Protein 7CRA (pdb70)

InterPro domains:
  IPR003111 Lon protease, N-terminal domain [PF02190] (4-198)
  IPR003111 Lon protease, N-terminal domain [PS51787] (5-200)
  IPR003111 Lon protease, N-terminal domain [SM00464] (4-198)
  IPR003593 AAA+ ATPase domain [SM00382] (347-492)
  IPR003959 ATPase, AAA-type, core [PF00004] (352-488)
  IPR004815 Lon protease, bacterial/eukaryotic-type [PIRSF001174] (4-771)
  IPR004815 Lon protease, bacterial/eukaryotic-type [TIGR00763] (6-769)
  IPR008268 Peptidase S16, active site [PS01046] (675-683)
  IPR008269 Peptidase S16, Lon proteolytic domain [PF05362] (569-770)
  IPR008269 Peptidase S16, Lon proteolytic domain [PS51786] (591-772)
  IPR014721 Small ribosomal subunit protein uS5 domain 2-type fold, subgroup [G3DSA:3.30.230.10] (592-773)
  IPR015947 PUA-like superfamily [SSF88697] (4-197)
  IPR020568 Ribosomal protein uS5 domain 2-type superfamily [SSF54211] (594-770)
  IPR027065 Lon protease [PTHR10046] (4-774)
  IPR027417 P-loop containing nucleoside triphosphate hydrolase [G3DSA:3.40.50.300] (309-490)
  IPR027417 P-loop containing nucleoside triphosphate hydrolase [SSF52540] (304-578)
  IPR027543 Lon protease, bacterial [MF_01973] (5-771)
  IPR046336 Lon protease, N-terminal domain superfamily [G3DSA:2.30.130.40] (1-110)
  IPR054594 Lon protease, AAA+ ATPase lid domain [PF22667] (517-562)

Structure (mmCIF, N/CA/C/O backbone):
data_7CRA
#
_entry.id   7CRA
#
_cell.length_a   86.016
_cell.length_b   86.016
_cell.length_c   110.126
_cell.angle_alpha   90.000
_cell.angle_beta   90.000
_cell.angle_gamma   120.000
#
_symmetry.space_group_name_H-M   'P 63 2 2'
#
loop_
_entity.id
_entity.type
_entity.pdbx_description
1 polymer 'Lon protease'
2 non-polymer 'SULFATE ION'
3 water water
#
loop_
_atom_site.group_PDB
_atom_site.id
_atom_site.type_symbol
_atom_site.label_atom_id
_atom_site.label_alt_id
_atom_site.label_comp_id
_atom_site.label_asym_id
_atom_site.label_entity_id
_atom_site.label_seq_id
_atom_site.pdbx_PDB_ins_code
_atom_site.Cartn_x
_atom_site.Cartn_y
_atom_site.Cartn_z
_atom_site.occupancy
_atom_site.B_iso_or_equiv
_atom_site.auth_seq_id
_atom_site.auth_comp_id
_atom_site.auth_asym_id
_atom_site.auth_atom_id
_atom_site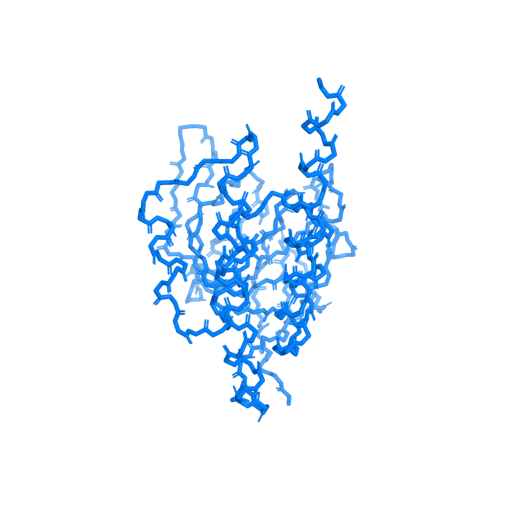.pdbx_PDB_model_num
ATOM 1 N N . GLY A 1 1 ? 30.870 25.147 117.081 1.00 6.06 -1 GLY A N 1
ATOM 2 C CA . GLY A 1 1 ? 32.035 25.559 116.246 1.00 6.12 -1 GLY A CA 1
ATOM 3 C C . GLY A 1 1 ? 31.895 27.008 115.811 1.00 6.12 -1 GLY A C 1
ATOM 4 O O . GLY A 1 1 ? 31.029 27.711 116.316 1.00 6.12 -1 GLY A O 1
ATOM 5 N N . HIS A 1 2 ? 32.782 27.460 114.933 1.00 6.37 0 HIS A N 1
ATOM 6 C CA . HIS A 1 2 ? 32.830 28.872 114.507 1.00 6.68 0 HIS A CA 1
ATOM 7 C C . HIS A 1 2 ? 33.216 28.936 113.061 1.00 6.70 0 HIS A C 1
ATOM 8 O O . HIS A 1 2 ? 34.005 28.124 112.604 1.00 6.56 0 HIS A O 1
ATOM 15 N N . MET A 1 3 ? 32.682 29.908 112.348 1.00 7.04 1 MET A N 1
ATOM 16 C CA . MET A 1 3 ? 33.136 30.183 110.991 1.00 7.43 1 MET A CA 1
ATOM 17 C C . MET A 1 3 ? 34.624 30.538 111.019 1.00 7.47 1 MET A C 1
ATOM 18 O O . MET A 1 3 ? 35.103 31.297 111.896 1.00 7.29 1 MET A O 1
ATOM 23 N N . ARG A 1 4 ? 35.332 29.992 110.056 1.00 7.74 2 ARG A N 1
ATOM 24 C CA . ARG A 1 4 ? 36.764 30.260 109.859 1.00 8.70 2 ARG A CA 1
ATOM 25 C C . ARG A 1 4 ? 36.916 31.058 108.574 1.00 8.32 2 ARG A C 1
ATOM 26 O O . ARG A 1 4 ? 36.506 30.596 107.501 1.00 8.82 2 ARG A O 1
ATOM 34 N N . LEU A 1 5 ? 37.513 32.251 108.677 1.00 7.27 3 LEU A N 1
ATOM 35 C CA . LEU A 1 5 ? 37.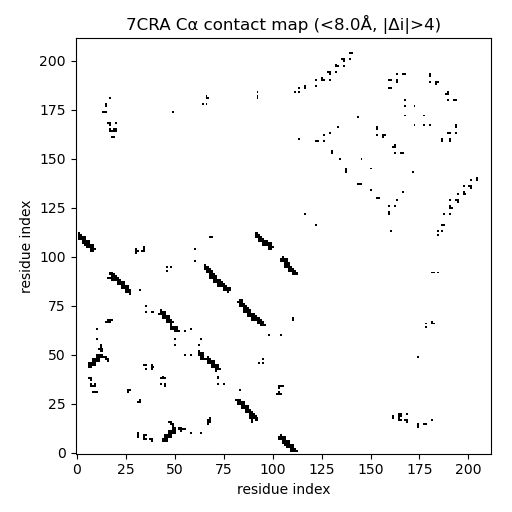690 33.123 107.535 1.00 7.32 3 LEU A CA 1
ATOM 36 C C . LEU A 1 5 ? 39.178 33.344 107.335 1.00 6.96 3 LEU A C 1
ATOM 37 O O . LEU A 1 5 ? 39.936 33.415 108.315 1.00 6.94 3 LEU A O 1
ATOM 42 N N . GLU A 1 6 ? 39.567 33.455 106.065 1.00 6.88 4 GLU A N 1
ATOM 43 C CA . GLU A 1 6 ? 40.961 33.788 105.718 1.00 6.90 4 GLU A CA 1
ATOM 44 C C . GLU A 1 6 ? 41.007 35.225 105.240 1.00 6.23 4 GLU A C 1
ATOM 45 O O . GLU A 1 6 ? 40.520 35.530 104.145 1.00 5.97 4 GLU A O 1
ATOM 51 N N . LEU A 1 7 ? 41.585 36.091 106.060 1.00 5.53 5 LEU A N 1
ATOM 52 C CA . LEU A 1 7 ? 41.594 37.527 105.809 1.00 5.24 5 LEU A CA 1
ATOM 53 C C . LEU A 1 7 ? 42.972 38.120 106.018 1.00 5.08 5 LEU A C 1
ATOM 54 O O . LEU A 1 7 ? 43.757 37.619 106.817 1.00 4.85 5 LEU A O 1
ATOM 59 N N . PRO A 1 8 ? 43.236 39.256 105.354 1.00 4.83 6 PRO A N 1
ATOM 60 C CA . PRO A 1 8 ? 44.377 40.065 105.733 1.00 4.78 6 PRO A CA 1
ATOM 61 C C . PRO A 1 8 ? 44.237 40.544 107.174 1.00 4.69 6 PRO A C 1
ATOM 62 O O . PRO A 1 8 ? 43.118 40.606 107.724 1.00 4.23 6 PRO A O 1
ATOM 66 N N . VAL A 1 9 ? 45.370 40.893 107.774 1.00 4.66 7 VAL A N 1
ATOM 67 C CA . VAL A 1 9 ? 45.430 41.324 109.181 1.00 4.74 7 VAL A CA 1
ATOM 68 C C . VAL A 1 9 ? 46.116 42.684 109.289 1.00 4.99 7 VAL A C 1
ATOM 69 O O . VAL A 1 9 ? 47.198 42.881 108.701 1.00 5.21 7 VAL A O 1
ATOM 73 N N . ILE A 1 10 ? 45.474 43.629 109.970 1.00 5.31 8 ILE A N 1
ATOM 74 C CA . ILE A 1 10 ? 46.134 44.873 110.372 1.00 5.70 8 ILE A CA 1
ATOM 75 C C . ILE A 1 10 ? 46.569 44.763 111.825 1.00 5.68 8 ILE A C 1
ATOM 76 O O . ILE A 1 10 ? 45.731 44.535 112.720 1.00 5.76 8 ILE A O 1
ATOM 81 N N . PRO A 1 11 ? 47.884 44.915 112.078 1.00 5.78 9 PRO A N 1
ATOM 82 C CA . PRO A 1 11 ? 48.357 44.908 113.435 1.00 5.83 9 PRO A CA 1
ATOM 83 C C . PRO A 1 11 ? 48.196 46.295 114.060 1.00 6.38 9 PRO A C 1
ATOM 84 O O . PRO A 1 11 ? 48.548 47.304 113.431 1.00 6.22 9 PRO A O 1
ATOM 88 N N . LEU A 1 12 ? 47.635 46.347 115.261 1.00 6.84 10 LEU A N 1
ATOM 89 C CA . LEU A 1 12 ? 47.338 47.626 115.931 1.00 7.65 10 LEU A CA 1
ATOM 90 C C . LEU A 1 12 ? 48.434 47.911 116.928 1.00 8.13 10 LEU A C 1
ATOM 91 O O . LEU A 1 12 ? 48.664 47.137 117.819 1.00 7.39 10 LEU A O 1
ATOM 96 N N . ARG A 1 13 ? 49.112 49.040 116.805 1.00 9.50 11 ARG A N 1
ATOM 97 C CA . ARG A 1 13 ? 50.245 49.255 117.703 1.00 11.23 11 ARG A CA 1
ATOM 98 C C . ARG A 1 13 ? 49.907 49.340 119.169 1.00 12.45 11 ARG A C 1
ATOM 99 O O . ARG A 1 13 ? 50.584 48.726 119.996 1.00 13.41 11 ARG A O 1
ATOM 107 N N . ASN A 1 14 ? 48.881 50.089 119.526 1.00 14.05 12 ASN A N 1
ATOM 108 C CA . ASN A 1 14 ? 48.627 50.315 120.950 1.00 16.49 12 ASN A CA 1
ATOM 109 C C . ASN A 1 14 ? 47.170 50.603 121.219 1.00 15.59 12 ASN A C 1
ATOM 110 O O . ASN A 1 14 ? 46.819 51.388 122.099 1.00 16.28 12 ASN A O 1
ATOM 115 N N . THR A 1 15 ? 46.312 49.948 120.465 1.00 14.56 13 THR A N 1
ATOM 116 C CA . THR A 1 15 ? 44.889 50.084 120.674 1.00 14.51 13 THR A CA 1
ATOM 117 C C . THR A 1 15 ? 44.286 48.696 120.526 1.00 13.11 13 THR A C 1
ATOM 118 O O . THR A 1 15 ? 44.883 47.787 119.915 1.00 12.62 13 THR A O 1
ATOM 122 N N . VAL A 1 16 ? 43.134 48.536 121.141 1.00 11.56 14 VAL A N 1
ATOM 123 C CA . VAL A 1 16 ? 42.313 47.350 120.971 1.00 10.81 14 VAL A CA 1
ATOM 124 C C . VAL A 1 16 ? 40.991 47.838 120.445 1.00 10.58 14 VAL A C 1
ATOM 125 O O . VAL A 1 16 ? 40.420 48.787 120.978 1.00 11.37 14 VAL A O 1
ATOM 129 N N . ILE A 1 17 ? 40.505 47.183 119.405 1.00 10.40 15 ILE A N 1
ATOM 130 C CA . ILE A 1 17 ? 39.226 47.488 118.822 1.00 10.63 15 ILE A CA 1
ATOM 131 C C . ILE A 1 17 ? 38.252 46.413 119.275 1.00 10.88 15 ILE A C 1
ATOM 132 O O . ILE A 1 17 ? 38.591 45.228 119.293 1.00 11.06 15 ILE A O 1
ATOM 137 N N . LEU A 1 18 ? 37.054 46.851 119.653 1.00 11.49 16 LEU A N 1
ATOM 138 C CA . LEU A 1 18 ? 35.986 45.964 120.084 1.00 12.10 16 LEU A CA 1
ATOM 139 C C . LEU A 1 18 ? 34.894 45.873 119.028 1.00 10.94 16 LEU A C 1
ATOM 140 O O . LEU A 1 18 ? 34.694 46.800 118.257 1.00 10.26 16 LEU A O 1
ATOM 145 N N . PRO A 1 19 ? 34.174 44.755 119.001 1.00 9.94 17 PRO A N 1
ATOM 146 C CA . PRO A 1 19 ? 33.040 44.683 118.089 1.00 10.50 17 PRO A CA 1
ATOM 147 C C . PRO A 1 19 ? 31.986 45.753 118.400 1.00 11.62 17 PRO A C 1
ATOM 148 O O . PRO A 1 19 ? 31.995 46.311 119.495 1.00 10.69 17 PRO A O 1
ATOM 152 N N . HIS A 1 20 ? 31.115 46.027 117.431 1.00 13.27 18 HIS A N 1
ATOM 153 C CA . HIS A 1 20 ? 30.052 47.043 117.547 1.00 15.81 18 HIS A CA 1
ATOM 154 C C . HIS A 1 20 ? 30.587 48.471 117.584 1.00 16.40 18 HIS A C 1
ATOM 155 O O . HIS A 1 20 ? 29.900 49.379 118.071 1.00 17.54 18 HIS A O 1
ATOM 162 N N . THR A 1 21 ? 31.806 48.679 117.098 1.00 15.31 19 THR A N 1
ATOM 163 C CA . THR A 1 21 ? 32.344 50.018 116.979 1.00 15.91 19 THR A CA 1
ATOM 164 C C . THR A 1 21 ? 32.791 50.260 115.559 1.00 16.57 19 THR A C 1
ATOM 165 O O . THR A 1 21 ? 33.210 49.337 114.864 1.00 15.31 19 THR A O 1
ATOM 169 N N . THR A 1 22 ? 32.678 51.517 115.138 1.00 17.02 20 THR A N 1
ATOM 170 C CA . THR A 1 22 ? 33.201 51.968 113.863 1.00 18.69 20 THR A CA 1
ATOM 171 C C . THR A 1 22 ? 34.177 53.079 114.190 1.00 20.51 20 THR A C 1
ATOM 172 O O . THR A 1 22 ? 33.803 54.076 114.831 1.00 24.41 20 THR A O 1
ATOM 176 N N . THR A 1 23 ? 35.438 52.892 113.812 1.00 20.14 21 THR A N 1
ATOM 177 C CA . THR A 1 23 ? 36.512 53.797 114.223 1.00 20.94 21 THR A CA 1
ATOM 178 C C . THR A 1 23 ? 37.552 54.015 113.122 1.00 21.27 21 THR A C 1
ATOM 179 O O . THR A 1 23 ? 37.732 53.161 112.263 1.00 18.95 21 THR A O 1
ATOM 183 N N . PRO A 1 24 ? 38.226 55.184 113.135 1.00 22.22 22 PRO A N 1
ATOM 184 C CA . PRO A 1 24 ? 39.335 55.421 112.222 1.00 22.83 22 PRO A CA 1
ATOM 185 C C . PRO A 1 24 ? 40.616 54.759 112.707 1.00 23.90 22 PRO A C 1
ATOM 186 O O . PRO A 1 24 ? 40.943 54.824 113.896 1.00 25.47 22 PRO A O 1
ATOM 190 N N . VAL A 1 25 ? 41.325 54.105 111.792 1.00 22.70 23 VAL A N 1
ATOM 191 C CA . VAL A 1 25 ? 42.641 53.573 112.066 1.00 23.86 23 VAL A CA 1
ATOM 192 C C . VAL A 1 25 ? 43.575 54.224 111.048 1.00 24.26 23 VAL A C 1
ATOM 193 O O . VAL A 1 25 ? 43.379 54.084 109.842 1.00 22.93 23 VAL A O 1
ATOM 197 N N . ASP A 1 26 ? 44.551 54.981 111.544 1.00 25.15 24 ASP A N 1
ATOM 198 C CA . ASP A 1 26 ? 45.553 55.605 110.684 1.00 25.79 24 ASP A CA 1
ATOM 199 C C . ASP A 1 26 ? 46.707 54.635 110.554 1.00 23.68 24 ASP A C 1
ATOM 200 O O . ASP A 1 26 ? 47.311 54.259 111.561 1.00 24.67 24 ASP A O 1
ATOM 205 N N . VAL A 1 27 ? 47.012 54.207 109.335 1.00 22.52 25 VAL A N 1
ATOM 206 C CA . VAL A 1 27 ? 48.139 53.293 109.146 1.00 21.75 25 VAL A CA 1
ATOM 207 C C . VAL A 1 27 ? 49.180 53.873 108.211 1.00 20.16 25 VAL A C 1
ATOM 208 O O . VAL A 1 27 ? 48.867 54.314 107.113 1.00 20.36 25 VAL A O 1
ATOM 212 N N . GLY A 1 28 ? 50.417 53.866 108.681 1.00 17.35 26 GLY A N 1
ATOM 213 C CA . GLY A 1 28 ? 51.541 54.359 107.926 1.00 15.96 26 GLY A CA 1
ATOM 214 C C . GLY A 1 28 ? 52.377 53.261 107.312 1.00 14.52 26 GLY A C 1
ATOM 215 O O . GLY A 1 28 ? 53.052 53.497 106.322 1.00 14.96 26 GLY A O 1
ATOM 216 N N . ARG A 1 29 ? 52.339 52.051 107.887 1.00 11.69 27 ARG A N 1
ATOM 217 C CA . ARG A 1 29 ? 53.190 50.969 107.375 1.00 10.50 27 ARG A CA 1
ATOM 218 C C . ARG A 1 29 ? 52.725 50.419 106.035 1.00 9.83 27 ARG A C 1
ATOM 219 O O . ARG A 1 29 ? 51.525 50.247 105.780 1.00 9.34 27 ARG A O 1
ATOM 227 N N . ALA A 1 30 ? 53.686 50.115 105.182 1.00 9.36 28 ALA A N 1
ATOM 228 C CA . ALA A 1 30 ? 53.412 49.570 103.875 1.00 9.42 28 ALA A CA 1
ATOM 229 C C . ALA A 1 30 ? 52.658 48.246 103.929 1.00 9.12 28 ALA A C 1
ATOM 230 O O . ALA A 1 30 ? 51.752 48.016 103.127 1.00 9.13 28 ALA A O 1
ATOM 232 N N . LYS A 1 31 ? 53.037 47.354 104.842 1.00 8.76 29 LYS A N 1
ATOM 233 C CA . LYS A 1 31 ? 52.360 46.062 104.898 1.00 8.60 29 LYS A CA 1
ATOM 234 C C . LYS A 1 31 ? 50.923 46.237 105.347 1.00 8.23 29 LYS A C 1
ATOM 235 O O . LYS A 1 31 ? 50.081 45.494 104.896 1.00 8.34 29 LYS A O 1
ATOM 241 N N . SER A 1 32 ? 50.660 47.212 106.204 1.00 8.13 30 SER A N 1
ATOM 242 C CA . SER A 1 32 ? 49.292 47.498 106.638 1.00 8.44 30 SER A CA 1
ATOM 243 C C . SER A 1 32 ? 48.459 48.041 105.472 1.00 8.66 30 SER A C 1
ATOM 244 O O . SER A 1 32 ? 47.316 47.641 105.260 1.00 7.79 30 SER A O 1
ATOM 247 N N . LYS A 1 33 ? 49.033 48.951 104.700 1.00 9.08 31 LYS A N 1
ATOM 248 C CA . LYS A 1 33 ? 48.340 49.448 103.508 1.00 9.72 31 LYS A CA 1
ATOM 249 C C . LYS A 1 33 ? 48.068 48.339 102.508 1.00 9.34 31 LYS A C 1
ATOM 250 O O . LYS A 1 33 ? 46.981 48.265 101.927 1.00 8.78 31 LYS A O 1
ATOM 256 N N . ARG A 1 34 ? 49.029 47.422 102.345 1.00 9.03 32 ARG A N 1
ATOM 257 C CA . ARG A 1 34 ? 48.844 46.274 101.487 1.00 9.41 32 ARG A CA 1
ATOM 258 C C . ARG A 1 34 ? 47.667 45.419 101.971 1.00 8.67 32 ARG A C 1
ATOM 259 O O . ARG A 1 34 ? 46.842 44.975 101.176 1.00 8.54 32 ARG A O 1
ATOM 267 N N . ALA A 1 35 ? 47.616 45.167 103.277 1.00 8.33 33 ALA A N 1
ATOM 268 C CA . ALA A 1 35 ? 46.514 44.382 103.843 1.00 8.12 33 ALA A CA 1
ATOM 269 C C . ALA A 1 35 ? 45.163 45.036 103.542 1.00 8.21 33 ALA A C 1
ATOM 270 O O . ALA A 1 35 ? 44.211 44.346 103.180 1.00 7.80 33 ALA A O 1
ATOM 272 N N . VAL A 1 36 ? 45.105 46.363 103.650 1.00 8.65 34 VAL A N 1
ATOM 273 C CA . VAL A 1 36 ? 43.860 47.075 103.350 1.00 9.45 34 VAL A CA 1
ATOM 274 C C . VAL A 1 36 ? 43.489 46.888 101.883 1.00 9.78 34 VAL A C 1
ATOM 275 O O . VAL A 1 36 ? 42.332 46.628 101.566 1.00 9.61 34 VAL A O 1
ATOM 279 N N . GLU A 1 37 ? 44.451 47.043 100.978 1.00 10.16 35 GLU A N 1
ATOM 280 C CA . GLU A 1 37 ? 44.171 46.842 99.553 1.00 11.37 35 GLU A CA 1
ATOM 281 C C . GLU A 1 37 ? 43.666 45.435 99.233 1.00 10.93 35 GLU A C 1
ATOM 282 O O . GLU A 1 37 ? 42.733 45.252 98.446 1.00 10.61 35 GLU A O 1
ATOM 288 N N . GLU A 1 38 ? 44.262 44.437 99.874 1.00 10.12 36 GLU A N 1
ATOM 289 C CA . GLU A 1 38 ? 43.862 43.073 99.685 1.00 10.67 36 GLU A CA 1
ATOM 290 C C . GLU A 1 38 ? 42.440 42.836 100.231 1.00 10.19 36 GLU A C 1
ATOM 291 O O . GLU A 1 38 ? 41.672 42.056 99.635 1.00 10.95 36 GLU A O 1
ATOM 297 N N . ALA A 1 39 ? 42.099 43.483 101.340 1.00 9.92 37 ALA A N 1
ATOM 298 C CA . ALA A 1 39 ? 40.757 43.356 101.928 1.00 9.96 37 ALA A CA 1
ATOM 299 C C . ALA A 1 39 ? 39.736 44.012 100.997 1.00 10.80 37 ALA A C 1
ATOM 300 O O . ALA A 1 39 ? 38.660 43.467 100.774 1.00 10.53 37 ALA A O 1
ATOM 302 N N . MET A 1 40 ? 40.082 45.163 100.432 1.00 11.19 38 MET A N 1
ATOM 303 C CA . MET A 1 40 ? 39.186 45.790 99.432 1.00 12.92 38 MET A CA 1
ATOM 304 C C . MET A 1 40 ? 38.913 44.869 98.243 1.00 13.19 38 MET A C 1
ATOM 305 O O . MET A 1 40 ? 37.792 44.828 97.722 1.00 14.46 38 MET A O 1
ATOM 310 N N . GLY A 1 41 ? 39.912 44.087 97.839 1.00 12.92 39 GLY A N 1
ATOM 311 C CA . GLY A 1 41 ? 39.768 43.130 96.759 1.00 12.78 39 GLY A CA 1
ATOM 312 C C . GLY A 1 41 ? 38.870 41.943 97.034 1.00 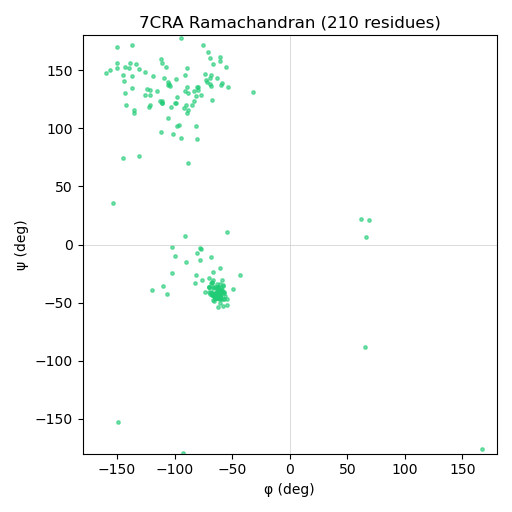12.46 39 GLY A C 1
ATOM 313 O O . GLY A 1 41 ? 38.557 41.172 96.124 1.00 13.49 39 GLY A O 1
ATOM 314 N N . ALA A 1 42 ? 38.469 41.763 98.294 1.00 12.03 40 ALA A N 1
ATOM 315 C CA . ALA A 1 42 ? 37.624 40.648 98.686 1.00 11.57 40 ALA A CA 1
ATOM 316 C C . ALA A 1 42 ? 36.649 41.088 99.787 1.00 11.41 40 ALA A C 1
ATOM 317 O O . ALA A 1 42 ? 36.797 40.788 100.991 1.00 10.28 40 ALA A O 1
ATOM 319 N N . ASP A 1 43 ? 35.661 41.847 99.344 1.00 10.71 41 ASP A N 1
ATOM 320 C CA . ASP A 1 43 ? 34.504 42.217 100.166 1.00 11.06 41 ASP A CA 1
ATOM 321 C C . ASP A 1 43 ? 34.791 43.038 101.411 1.00 10.46 41 ASP A C 1
ATOM 322 O O . ASP A 1 43 ? 33.960 43.072 102.313 1.00 10.60 41 ASP A O 1
ATOM 327 N N . ARG A 1 44 ? 35.938 43.725 101.423 1.00 9.81 42 ARG A N 1
ATOM 328 C CA . ARG A 1 44 ? 36.345 44.634 102.500 1.00 9.67 42 ARG A CA 1
ATOM 329 C C . ARG A 1 44 ? 36.632 43.958 103.865 1.00 8.73 42 ARG A C 1
ATOM 330 O O . ARG A 1 44 ? 36.855 44.649 104.858 1.00 8.76 42 ARG A O 1
ATOM 338 N N . LEU A 1 45 ? 36.621 42.633 103.912 1.00 7.76 43 LEU A N 1
ATOM 339 C CA . LEU A 1 45 ? 36.709 41.912 105.191 1.00 7.40 43 LEU A CA 1
ATOM 340 C C . LEU A 1 45 ? 38.176 41.855 105.627 1.00 6.57 43 LEU A C 1
ATOM 341 O O . LEU A 1 45 ? 39.056 41.542 104.833 1.00 6.43 43 LEU A O 1
ATOM 346 N N . ILE A 1 46 ? 38.411 42.124 106.904 1.00 5.84 44 ILE A N 1
ATOM 347 C CA . ILE A 1 46 ? 39.762 42.215 107.454 1.00 5.48 44 ILE A CA 1
ATOM 348 C C . ILE A 1 46 ? 39.750 41.797 108.928 1.00 5.17 44 ILE A C 1
ATOM 349 O O . ILE A 1 46 ? 38.738 41.943 109.611 1.00 5.07 44 ILE A O 1
ATOM 354 N N . PHE A 1 47 ? 40.872 41.281 109.408 1.00 4.72 45 PHE A N 1
ATOM 355 C CA . PHE A 1 47 ? 41.095 41.097 110.839 1.00 4.62 45 PHE A CA 1
ATOM 356 C C . PHE A 1 47 ? 41.936 42.257 111.374 1.00 4.96 45 PHE A C 1
ATOM 357 O O . PHE A 1 47 ? 42.834 42.721 110.679 1.00 4.90 45 PHE A O 1
ATOM 365 N N . LEU A 1 48 ? 41.636 42.704 112.585 1.00 5.42 46 LEU A N 1
ATOM 366 C CA . LEU A 1 48 ? 42.498 43.651 113.299 1.00 6.05 46 LEU A CA 1
ATOM 367 C C . LEU A 1 48 ? 42.872 43.062 114.627 1.00 5.87 46 LEU A C 1
ATOM 368 O O . LEU A 1 48 ? 42.016 42.510 115.327 1.00 5.82 46 LEU A O 1
ATOM 373 N N . VAL A 1 49 ? 44.162 43.140 114.958 1.00 5.74 47 VAL A N 1
ATOM 374 C CA . VAL A 1 49 ? 44.723 42.461 116.103 1.00 6.02 47 VAL A CA 1
ATOM 375 C C . VAL A 1 49 ? 45.779 43.355 116.731 1.00 5.79 47 VAL A C 1
ATOM 376 O O . VAL A 1 49 ? 46.684 43.840 116.036 1.00 5.70 47 VAL A O 1
ATOM 380 N N . ALA A 1 50 ? 45.693 43.539 118.036 1.00 5.58 48 ALA A N 1
ATOM 381 C CA . ALA A 1 50 ? 46.696 44.335 118.757 1.00 5.58 48 ALA A CA 1
ATOM 382 C C . ALA A 1 50 ? 48.064 43.647 118.821 1.00 5.54 48 ALA A C 1
ATOM 383 O O . ALA A 1 50 ? 48.170 42.440 118.973 1.00 5.32 48 ALA A O 1
ATOM 385 N N . GLN A 1 51 ? 49.106 44.456 118.733 1.00 5.77 49 GLN A N 1
ATOM 386 C CA . GLN A 1 51 ? 50.465 44.023 119.037 1.00 6.07 49 GLN A CA 1
ATOM 387 C C . GLN A 1 51 ? 50.662 43.861 120.531 1.00 6.76 49 GLN A C 1
ATOM 388 O O . GLN A 1 51 ? 50.110 44.622 121.321 1.00 6.94 49 GLN A O 1
ATOM 394 N N . ARG A 1 52 ? 51.483 42.899 120.910 1.00 7.46 50 ARG A N 1
ATOM 395 C CA . ARG A 1 52 ? 51.902 42.764 122.309 1.00 8.50 50 ARG A CA 1
ATOM 396 C C . ARG A 1 52 ? 52.840 43.918 122.710 1.00 8.98 50 ARG A C 1
ATOM 397 O O . ARG A 1 52 ? 52.849 44.317 123.880 1.00 9.24 50 ARG A O 1
ATOM 405 N N . ASP A 1 53 ? 53.587 44.454 121.745 1.00 8.94 51 ASP A N 1
ATOM 406 C CA . ASP A 1 53 ? 54.605 45.509 121.981 1.00 10.00 51 ASP A CA 1
ATOM 407 C C . ASP A 1 53 ? 54.464 46.585 120.900 1.00 9.98 51 ASP A C 1
ATOM 408 O O . ASP A 1 53 ? 54.744 46.325 119.743 1.00 9.28 51 ASP A O 1
ATOM 413 N N . PRO A 1 54 ? 54.051 47.810 121.277 1.00 10.59 52 PRO A N 1
ATOM 414 C CA . PRO A 1 54 ? 53.829 48.901 120.313 1.00 11.25 52 PRO A CA 1
ATOM 415 C C . PRO A 1 54 ? 55.066 49.286 119.530 1.00 11.51 52 PRO A C 1
ATOM 416 O O . PRO A 1 54 ? 54.934 49.857 118.437 1.00 11.36 52 PRO A O 1
ATOM 420 N N . GLU A 1 55 ? 56.234 48.923 120.057 1.00 11.59 53 GLU A N 1
ATOM 421 C CA . GLU A 1 55 ? 57.537 49.247 119.445 1.00 13.11 53 GLU A CA 1
ATOM 422 C C . GLU A 1 55 ? 57.960 48.341 118.300 1.00 11.57 53 GLU A C 1
ATOM 423 O O . GLU A 1 55 ? 58.983 48.585 117.666 1.00 11.76 53 GLU A O 1
ATOM 429 N N . VAL A 1 56 ? 57.216 47.271 118.043 1.00 9.51 54 VAL A N 1
ATOM 430 C CA . VAL A 1 56 ? 57.613 46.355 116.982 1.00 8.87 54 VAL A CA 1
ATOM 431 C C . VAL A 1 56 ? 57.075 46.898 115.669 1.00 8.73 54 VAL A C 1
ATOM 432 O O . VAL A 1 56 ? 55.865 47.076 115.495 1.00 8.45 54 VAL A O 1
ATOM 436 N N . ASP A 1 57 ? 57.981 47.176 114.740 1.00 8.16 55 ASP A N 1
ATOM 437 C CA . ASP A 1 57 ? 57.599 47.752 113.449 1.00 8.50 55 ASP A CA 1
ATOM 438 C C . ASP A 1 57 ? 57.109 46.760 112.392 1.00 8.47 55 ASP A C 1
ATOM 439 O O . ASP A 1 57 ? 56.276 47.124 111.576 1.00 9.19 55 ASP A O 1
ATOM 444 N N . ASP A 1 58 ? 57.644 45.545 112.388 1.00 8.77 56 ASP A N 1
ATOM 445 C CA . ASP A 1 58 ? 57.290 44.506 111.401 1.00 9.29 56 ASP A CA 1
ATOM 446 C C . ASP A 1 58 ? 56.994 43.229 112.191 1.00 8.66 56 ASP A C 1
ATOM 447 O O . ASP A 1 58 ? 57.818 42.337 112.286 1.00 8.52 56 ASP A O 1
ATOM 452 N N . PRO A 1 59 ? 55.815 43.174 112.826 1.00 8.30 57 PRO A N 1
ATOM 453 C CA . PRO A 1 59 ? 55.543 42.055 113.717 1.00 8.09 57 PRO A CA 1
ATOM 454 C C . PRO A 1 59 ? 55.378 40.711 113.015 1.00 7.77 57 PRO A C 1
ATOM 455 O O . PRO A 1 59 ? 54.719 40.611 111.984 1.00 7.75 57 PRO A O 1
ATOM 459 N N . ALA A 1 60 ? 55.993 39.701 113.589 1.00 7.35 58 ALA A N 1
ATOM 460 C CA . ALA A 1 60 ? 55.675 38.313 113.266 1.00 7.00 58 ALA A CA 1
ATOM 461 C C . ALA A 1 60 ? 54.281 38.020 113.819 1.00 6.72 58 ALA A C 1
ATOM 462 O O . ALA A 1 60 ? 53.805 38.697 114.735 1.00 6.46 58 ALA A O 1
ATOM 464 N N . PRO A 1 61 ? 53.632 36.963 113.308 1.00 6.32 59 PRO A N 1
ATOM 465 C CA . PRO A 1 61 ? 52.378 36.554 113.932 1.00 6.32 59 PRO A CA 1
ATOM 466 C C . PRO A 1 61 ? 52.491 36.433 115.447 1.00 6.35 59 PRO A C 1
ATOM 467 O O . PRO A 1 61 ? 51.577 36.830 116.183 1.00 6.60 59 PRO A O 1
ATOM 471 N N . ASP A 1 62 ? 53.627 35.928 115.918 1.00 6.58 60 ASP A N 1
ATOM 472 C CA . ASP A 1 62 ? 53.825 35.659 117.335 1.00 7.06 60 ASP A CA 1
ATOM 473 C C . ASP A 1 62 ? 53.851 36.921 118.178 1.00 7.02 60 ASP A C 1
ATOM 474 O O . ASP A 1 62 ? 53.596 36.862 119.387 1.00 7.62 60 ASP A O 1
ATOM 479 N N . ASP A 1 63 ? 54.174 38.037 117.541 1.00 6.88 61 ASP A N 1
ATOM 480 C CA . ASP A 1 63 ? 54.199 39.346 118.188 1.00 7.21 61 ASP A CA 1
ATOM 481 C C . ASP A 1 63 ? 52.804 39.933 118.397 1.00 6.84 61 ASP A C 1
ATOM 482 O O . ASP A 1 63 ? 52.668 41.019 118.999 1.00 6.79 61 ASP A O 1
ATOM 487 N N . LEU A 1 64 ? 51.772 39.253 117.913 1.00 6.33 62 LEU A N 1
ATOM 488 C CA . LEU A 1 64 ? 50.402 39.744 118.021 1.00 6.14 62 LEU A CA 1
ATOM 489 C C . LEU A 1 64 ? 49.610 38.913 119.012 1.00 6.42 62 LEU A C 1
ATOM 490 O O . LEU A 1 64 ? 49.800 37.716 119.097 1.00 6.38 62 LEU A O 1
ATOM 495 N N . TYR A 1 65 ? 48.734 39.559 119.759 1.00 6.50 63 TYR A N 1
ATOM 496 C CA . TYR A 1 65 ? 47.765 38.831 120.558 1.00 7.09 63 TYR A CA 1
ATOM 497 C C . TYR A 1 65 ? 46.942 37.878 119.706 1.00 7.29 63 TYR A C 1
ATOM 498 O O . TYR A 1 65 ? 46.712 38.131 118.528 1.00 7.24 63 TYR A O 1
ATOM 507 N N . THR A 1 66 ? 46.449 36.807 120.322 1.00 7.58 64 THR A N 1
ATOM 508 C CA . THR A 1 66 ? 45.606 35.847 119.608 1.00 8.38 64 THR A CA 1
ATOM 509 C C . THR A 1 66 ? 44.255 36.446 119.254 1.00 7.95 64 THR A C 1
ATOM 510 O O . THR A 1 66 ? 43.749 36.262 118.133 1.00 8.07 64 THR A O 1
ATOM 514 N N . TRP A 1 67 ? 43.657 37.174 120.192 1.00 7.61 65 TRP A N 1
ATOM 515 C CA . TRP A 1 67 ? 42.308 37.701 119.990 1.00 7.64 65 TRP A CA 1
ATOM 516 C C . TRP A 1 67 ? 42.288 39.066 119.345 1.00 7.47 65 TRP A C 1
ATOM 517 O O . TRP A 1 67 ? 43.066 39.962 119.718 1.00 7.00 65 TRP A O 1
ATOM 528 N N . GLY A 1 68 ? 41.385 39.209 118.376 1.00 7.08 66 GLY A N 1
ATOM 529 C CA . GLY A 1 68 ? 41.160 40.473 117.683 1.00 6.87 66 GLY A CA 1
ATOM 530 C C . GLY A 1 68 ? 39.716 40.553 117.254 1.00 6.64 66 GLY A C 1
ATOM 531 O O . GLY A 1 68 ? 38.838 39.935 117.873 1.00 6.44 66 GLY A O 1
ATOM 532 N N . VAL A 1 69 ? 39.476 41.295 116.184 1.00 6.40 67 VAL A N 1
ATOM 533 C CA . VAL A 1 69 ? 38.150 41.395 115.595 1.00 6.53 67 VAL A CA 1
ATOM 534 C C . VAL A 1 69 ? 38.156 41.168 114.098 1.00 6.41 67 VAL A C 1
ATOM 535 O O . VAL A 1 69 ? 39.148 41.409 113.430 1.00 6.18 67 VAL A O 1
ATOM 539 N N . GLN A 1 70 ? 37.042 40.663 113.604 1.00 6.55 68 GLN A N 1
ATOM 540 C CA . GLN A 1 70 ? 36.737 40.681 112.179 1.00 6.93 68 GLN A CA 1
ATOM 541 C C . GLN A 1 70 ? 35.960 41.961 111.903 1.00 6.93 68 GLN A C 1
ATOM 542 O O . GLN A 1 70 ? 35.033 42.296 112.643 1.00 7.20 68 GLN A O 1
ATOM 548 N N . ALA A 1 71 ? 36.367 42.675 110.866 1.00 6.94 69 ALA A N 1
ATOM 549 C CA . ALA A 1 71 ? 35.784 43.977 110.527 1.00 7.45 69 ALA A CA 1
ATOM 550 C C . ALA A 1 71 ? 35.559 44.113 109.035 1.00 8.09 69 ALA A C 1
ATOM 551 O O . ALA A 1 71 ? 35.970 43.262 108.240 1.00 7.34 69 ALA A O 1
ATOM 553 N N . VAL A 1 72 ? 34.875 45.200 108.677 1.00 9.19 70 VAL A N 1
ATOM 554 C CA . VAL A 1 72 ? 34.720 45.639 107.320 1.00 10.31 70 VAL A CA 1
ATOM 555 C C . VAL A 1 72 ? 35.416 46.990 107.159 1.00 10.62 70 VAL A C 1
ATOM 556 O O . VAL A 1 72 ? 35.199 47.920 107.956 1.00 11.24 70 VAL A O 1
ATOM 560 N N . VAL A 1 73 ? 36.222 47.120 106.117 1.00 11.09 71 VAL A N 1
ATOM 561 C CA . VAL A 1 73 ? 36.811 48.400 105.772 1.00 11.69 71 VAL A CA 1
ATOM 562 C C . VAL A 1 73 ? 35.767 49.195 104.990 1.00 13.60 71 VAL A C 1
ATOM 563 O O . VAL A 1 73 ? 35.537 48.928 103.805 1.00 13.83 71 VAL A O 1
ATOM 567 N N . LYS A 1 74 ? 35.128 50.147 105.665 1.00 16.41 72 LYS A N 1
ATOM 568 C CA . LYS A 1 74 ? 3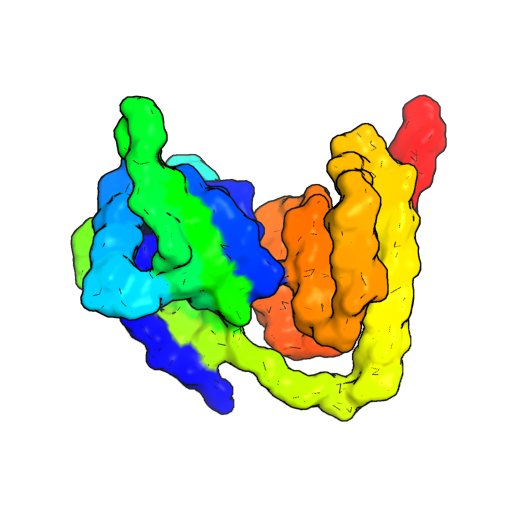4.045 50.926 105.041 1.00 19.20 72 LYS A CA 1
ATOM 569 C C . LYS A 1 74 ? 34.590 51.982 104.081 1.00 21.37 72 LYS A C 1
ATOM 570 O O . LYS A 1 74 ? 33.945 52.317 103.085 1.00 21.50 72 LYS A O 1
ATOM 576 N N . GLN A 1 75 ? 35.783 52.485 104.386 1.00 22.57 73 GLN A N 1
ATOM 577 C CA . GLN A 1 75 ? 36.440 53.551 103.617 1.00 25.54 73 GLN A CA 1
ATOM 578 C C . GLN A 1 75 ? 37.938 53.516 103.910 1.00 24.22 73 GLN A C 1
ATOM 579 O O . GLN A 1 75 ? 38.339 53.151 105.009 1.00 22.78 73 GLN A O 1
ATOM 585 N N . ALA A 1 76 ? 38.760 53.883 102.925 1.00 24.85 74 ALA A N 1
ATOM 586 C CA . ALA A 1 76 ? 40.186 54.115 103.146 1.00 25.85 74 ALA A CA 1
ATOM 587 C C . ALA A 1 76 ? 40.614 55.298 102.303 1.00 27.24 74 ALA A C 1
ATOM 588 O O . ALA A 1 76 ? 40.473 55.260 101.085 1.00 25.82 74 ALA A O 1
ATOM 590 N N . MET A 1 77 ? 41.121 56.346 102.944 1.00 29.46 75 MET A N 1
ATOM 591 C CA . MET A 1 77 ? 41.623 57.498 102.204 1.00 33.37 75 MET A CA 1
ATOM 592 C C . MET A 1 77 ? 42.943 58.022 102.763 1.00 34.06 75 MET A C 1
ATOM 593 O O . MET A 1 77 ? 43.185 58.011 103.977 1.00 32.28 75 MET A O 1
ATOM 598 N N . ARG A 1 78 ? 43.786 58.491 101.852 1.00 37.60 76 ARG A N 1
ATOM 599 C CA . ARG A 1 78 ? 45.076 59.074 102.194 1.00 42.02 76 ARG A CA 1
ATOM 600 C C . ARG A 1 78 ? 44.911 60.449 102.855 1.00 43.21 76 ARG A C 1
ATOM 601 O O . ARG A 1 78 ? 44.056 61.241 102.454 1.00 42.62 76 ARG A O 1
ATOM 609 N N . LEU A 1 79 ? 45.722 60.716 103.875 1.00 44.80 77 LEU A N 1
ATOM 610 C CA . LEU A 1 79 ? 45.787 62.042 104.500 1.00 48.29 77 LEU A CA 1
ATOM 611 C C . LEU A 1 79 ? 46.914 62.830 103.808 1.00 51.36 77 LEU A C 1
ATOM 612 O O . LEU A 1 79 ? 47.531 62.306 102.881 1.00 52.51 77 LEU A O 1
ATOM 617 N N . PRO A 1 80 ? 47.178 64.091 104.221 1.00 55.79 78 PRO A N 1
ATOM 618 C CA . PRO A 1 80 ? 48.235 64.849 103.518 1.00 57.12 78 PRO A CA 1
ATOM 619 C C . PRO A 1 80 ? 49.622 64.193 103.614 1.00 57.80 78 PRO A C 1
ATOM 620 O O . PRO A 1 80 ? 50.324 64.077 102.606 1.00 59.58 78 PRO A O 1
ATOM 624 N N . ASP A 1 81 ? 50.010 63.781 104.818 1.00 57.84 79 ASP A N 1
ATOM 625 C CA . ASP A 1 81 ? 51.125 62.842 104.983 1.00 57.21 79 ASP A CA 1
ATOM 626 C C . ASP A 1 81 ? 50.713 61.498 104.387 1.00 55.87 79 ASP A C 1
ATOM 627 O O . ASP A 1 81 ? 49.523 61.202 104.298 1.00 57.73 79 ASP A O 1
ATOM 632 N N . GLY A 1 82 ? 51.682 60.684 103.979 1.00 53.27 80 GLY A N 1
ATOM 633 C CA . GLY A 1 82 ? 51.388 59.375 103.363 1.00 50.14 80 GLY A CA 1
ATOM 634 C C . GLY A 1 82 ? 50.294 58.545 104.036 1.00 45.09 80 GLY A C 1
ATOM 635 O O . GLY A 1 82 ? 49.666 57.707 103.389 1.00 45.17 80 GLY A O 1
ATOM 636 N N . THR A 1 83 ? 50.091 58.777 105.336 1.00 40.07 81 THR A N 1
ATOM 637 C CA . THR A 1 83 ? 49.072 58.113 106.167 1.00 36.25 81 THR A CA 1
ATOM 638 C C . THR A 1 83 ? 47.774 57.711 105.455 1.00 32.67 81 THR A C 1
ATOM 639 O O . THR A 1 83 ? 47.147 58.516 104.767 1.00 30.76 81 THR A O 1
ATOM 643 N N . LEU A 1 84 ? 47.368 56.460 105.659 1.00 27.67 82 LEU A N 1
ATOM 644 C CA . LEU A 1 84 ? 46.099 55.971 105.152 1.00 26.47 82 LEU A CA 1
ATOM 645 C C . LEU A 1 84 ? 45.118 55.915 106.317 1.00 25.69 82 LEU A C 1
ATOM 646 O O . LEU A 1 84 ? 45.363 55.206 107.302 1.00 23.64 82 LEU A O 1
ATOM 651 N N . GLN A 1 85 ? 44.028 56.678 106.224 1.00 24.26 83 GLN A N 1
ATOM 652 C CA . GLN A 1 85 ? 42.983 56.623 107.235 1.00 25.96 83 GLN A CA 1
ATOM 653 C C . GLN A 1 85 ? 41.927 55.605 106.835 1.00 23.26 83 GLN A C 1
ATOM 654 O O . GLN A 1 85 ? 41.252 55.762 105.822 1.00 22.90 83 GLN A O 1
ATOM 660 N N . VAL A 1 86 ? 41.789 54.571 107.659 1.00 22.52 84 VAL A N 1
ATOM 661 C CA . VAL A 1 86 ? 40.902 53.471 107.382 1.00 21.48 84 VAL A CA 1
ATOM 662 C C . VAL A 1 86 ? 39.742 53.530 108.374 1.00 21.07 84 VAL A C 1
ATOM 663 O O . VAL A 1 86 ? 39.968 53.487 109.589 1.00 20.12 84 VAL A O 1
ATOM 667 N N . MET A 1 87 ? 38.514 53.627 107.866 1.00 20.24 85 MET A N 1
ATOM 668 C CA . MET A 1 87 ? 37.342 53.552 108.718 1.00 20.23 85 MET A CA 1
ATOM 669 C C . MET A 1 87 ? 36.957 52.077 108.841 1.00 16.98 85 MET A C 1
ATOM 670 O O . MET A 1 87 ? 36.601 51.429 107.857 1.00 15.87 85 MET A O 1
ATOM 675 N N . VAL A 1 88 ? 37.044 51.555 110.053 1.00 15.12 86 VAL A N 1
ATOM 676 C CA . VAL A 1 88 ? 36.809 50.132 110.274 1.00 14.51 86 VAL A CA 1
ATOM 677 C C . VAL A 1 88 ? 35.547 49.909 111.084 1.00 13.23 86 VAL A C 1
ATOM 678 O O . VAL A 1 88 ? 35.420 50.434 112.181 1.00 12.62 86 VAL A O 1
ATOM 682 N N . GLU A 1 89 ? 34.629 49.134 110.520 1.00 13.00 87 GLU A N 1
ATOM 683 C CA . GLU A 1 89 ? 33.436 48.700 111.205 1.00 14.28 87 GLU A CA 1
ATOM 684 C C . GLU A 1 89 ? 33.694 47.306 111.770 1.00 12.63 87 GLU A C 1
ATOM 685 O O . GLU A 1 89 ? 33.649 46.325 111.029 1.00 11.75 87 GLU A O 1
ATOM 691 N N . ALA A 1 90 ? 33.943 47.231 113.072 1.00 11.34 88 ALA A N 1
ATOM 692 C CA . ALA A 1 90 ? 34.238 45.952 113.733 1.00 11.05 88 ALA A CA 1
ATOM 693 C C . ALA A 1 90 ? 32.959 45.196 114.043 1.00 11.33 88 ALA A C 1
ATOM 694 O O . ALA A 1 90 ? 32.047 45.747 114.682 1.00 10.39 88 ALA A O 1
ATOM 696 N N . ARG A 1 91 ? 32.901 43.936 113.613 1.00 11.00 89 ARG A N 1
ATOM 697 C CA . ARG A 1 91 ? 31.652 43.165 113.626 1.00 12.24 89 ARG A CA 1
ATOM 698 C C . ARG A 1 91 ? 31.620 42.036 114.645 1.00 11.12 89 ARG A C 1
ATOM 699 O O . ARG A 1 91 ? 30.562 41.739 115.222 1.00 11.16 89 ARG A O 1
ATOM 707 N N . ALA A 1 92 ? 32.755 41.385 114.876 1.00 9.65 90 ALA A N 1
ATOM 708 C CA . ALA A 1 92 ? 32.774 40.165 115.658 1.00 8.89 90 ALA A CA 1
ATOM 709 C C . ALA A 1 92 ? 34.127 39.910 116.280 1.00 8.52 90 ALA A C 1
ATOM 710 O O . ALA A 1 92 ? 35.165 40.333 115.746 1.00 7.71 90 ALA A O 1
ATOM 712 N N . ARG A 1 93 ? 34.112 39.247 117.435 1.00 8.03 91 ARG A N 1
ATOM 713 C CA . ARG A 1 93 ? 35.322 38.737 118.057 1.00 8.28 91 ARG A CA 1
ATOM 714 C C . ARG A 1 93 ? 35.952 37.683 117.150 1.00 7.63 91 ARG A C 1
ATOM 715 O O . ARG A 1 93 ? 35.222 36.912 116.525 1.00 7.22 91 ARG A O 1
ATOM 723 N N . ALA A 1 94 ? 37.282 37.656 117.095 1.00 7.17 92 ALA A N 1
ATOM 724 C CA . ALA A 1 94 ? 38.010 36.669 116.283 1.00 7.16 92 ALA A CA 1
ATOM 725 C C . ALA A 1 94 ? 39.207 36.106 117.030 1.00 7.41 92 ALA A C 1
ATOM 726 O O . ALA A 1 94 ? 39.962 36.853 117.612 1.00 6.94 92 ALA A O 1
ATOM 728 N N . GLN A 1 95 ? 39.371 34.784 116.967 1.00 7.35 93 GLN A N 1
ATOM 729 C CA . GLN A 1 95 ? 40.544 34.100 117.485 1.00 8.19 93 GLN A CA 1
ATOM 730 C C . GLN A 1 95 ? 41.431 33.879 116.259 1.00 7.61 93 GLN A C 1
ATOM 731 O O . GLN A 1 95 ? 41.163 33.012 115.443 1.00 7.13 93 GLN A O 1
ATOM 737 N N . VAL A 1 96 ? 42.451 34.719 116.120 1.00 7.23 94 VAL A N 1
ATOM 738 C CA . VAL A 1 96 ? 43.230 34.800 114.905 1.00 7.40 94 VAL A CA 1
ATOM 739 C C . VAL A 1 96 ? 44.534 34.034 115.148 1.00 8.06 94 VAL A C 1
ATOM 740 O O . VAL A 1 96 ? 45.513 34.559 115.670 1.00 7.73 94 VAL A O 1
ATOM 744 N N . THR A 1 97 ? 44.522 32.767 114.744 1.00 9.04 95 THR A N 1
ATOM 745 C CA . THR A 1 97 ? 45.559 31.845 115.154 1.00 9.95 95 THR A CA 1
ATOM 746 C C . THR A 1 97 ? 46.550 31.489 114.071 1.00 9.17 95 THR A C 1
ATOM 747 O O . THR A 1 97 ? 47.738 31.367 114.342 1.00 8.99 95 THR A O 1
ATOM 751 N N . ASP A 1 98 ? 46.056 31.253 112.867 1.00 9.03 96 ASP A N 1
ATOM 752 C CA . ASP A 1 98 ? 46.810 30.531 111.840 1.00 8.89 96 ASP A CA 1
ATOM 753 C C . ASP A 1 98 ? 47.232 31.403 110.652 1.00 7.76 96 ASP A C 1
ATOM 754 O O . ASP A 1 98 ? 46.475 31.593 109.704 1.00 7.71 96 ASP A O 1
ATOM 759 N N . TYR A 1 99 ? 48.464 31.887 110.703 1.00 6.63 97 TYR A N 1
ATOM 760 C CA . TYR A 1 99 ? 48.948 32.841 109.719 1.00 6.23 97 TYR A CA 1
ATOM 761 C C . TYR A 1 99 ? 49.585 32.184 108.494 1.00 6.63 97 TYR A C 1
ATOM 762 O O . TYR A 1 99 ? 50.131 31.073 108.567 1.00 6.68 97 TYR A O 1
ATOM 771 N N . ILE A 1 100 ? 49.512 32.892 107.378 1.00 7.22 98 ILE A N 1
ATOM 772 C CA . ILE A 1 100 ? 49.957 32.393 106.078 1.00 8.10 98 ILE A CA 1
ATOM 773 C C . ILE A 1 100 ? 51.207 33.158 105.655 1.00 8.12 98 ILE A C 1
ATOM 774 O O . ILE A 1 100 ? 51.188 34.382 105.581 1.00 8.02 98 ILE A O 1
ATOM 779 N N . PRO A 1 101 ? 52.311 32.449 105.386 1.00 8.18 99 PRO A N 1
ATOM 780 C CA . PRO A 1 101 ? 53.496 33.183 104.960 1.00 8.77 99 PRO A CA 1
ATOM 781 C C . PRO A 1 101 ? 53.253 34.000 103.698 1.00 8.83 99 PRO A C 1
ATOM 782 O O . PRO A 1 101 ? 52.531 33.559 102.776 1.00 9.82 99 PRO A O 1
ATOM 786 N N . GLY A 1 102 ? 53.797 35.204 103.704 1.00 9.08 100 GLY A N 1
ATOM 787 C CA . GLY A 1 102 ? 53.627 36.117 102.585 1.00 9.26 100 GLY A CA 1
ATOM 788 C C . GLY A 1 102 ? 54.044 37.529 102.879 1.00 9.32 100 GLY A C 1
ATOM 789 O O . GLY A 1 102 ? 54.533 37.838 103.970 1.00 9.46 100 GLY A O 1
ATOM 790 N N . PRO A 1 103 ? 53.817 38.415 101.897 1.00 9.63 101 PRO A N 1
ATOM 791 C CA . PRO A 1 103 ? 54.346 39.783 101.947 1.00 9.59 101 PRO A CA 1
ATOM 792 C C . PRO A 1 103 ? 53.585 40.765 102.859 1.00 9.16 101 PRO A C 1
ATOM 793 O O . PRO A 1 103 ? 53.995 41.938 102.987 1.00 9.31 101 PRO A O 1
ATOM 797 N N . TYR A 1 104 ? 52.482 40.312 103.469 1.00 8.11 102 TYR A N 1
ATOM 798 C CA . TYR A 1 104 ? 51.745 41.084 104.462 1.00 7.75 102 TYR A CA 1
ATOM 799 C C . TYR A 1 104 ? 51.118 40.020 105.390 1.00 6.86 102 TYR A C 1
ATOM 800 O O . TYR A 1 104 ? 51.176 38.819 105.087 1.00 6.75 102 TYR A O 1
ATOM 809 N N . LEU A 1 105 ? 50.549 40.452 106.509 1.00 6.30 103 LEU A N 1
ATOM 810 C CA . LEU A 1 105 ? 49.934 39.516 107.457 1.00 6.07 103 LEU A CA 1
ATOM 811 C C . LEU A 1 105 ? 48.589 39.066 106.939 1.00 5.96 103 LEU A C 1
ATOM 812 O O . LEU A 1 105 ? 47.750 39.885 106.576 1.00 5.56 103 LEU A O 1
ATOM 817 N N . ARG A 1 106 ? 48.400 37.748 106.906 1.00 5.87 104 ARG A N 1
ATOM 818 C CA . ARG A 1 106 ? 47.168 37.149 106.491 1.00 6.20 104 ARG A CA 1
ATOM 819 C C . ARG A 1 106 ? 46.962 35.902 107.360 1.00 5.85 104 ARG A C 1
ATOM 820 O O . ARG A 1 106 ? 47.919 35.193 107.686 1.00 5.80 104 ARG A O 1
ATOM 828 N N . ALA A 1 107 ? 45.723 35.648 107.765 1.00 5.56 105 ALA A N 1
ATOM 829 C CA . ALA A 1 107 ? 45.464 34.546 108.686 1.00 5.72 105 ALA A CA 1
ATOM 830 C C . ALA A 1 107 ? 44.104 33.947 108.495 1.00 5.98 105 ALA A C 1
ATOM 831 O O . ALA A 1 107 ? 43.190 34.608 108.017 1.00 5.45 105 ALA A O 1
ATOM 833 N N . ARG A 1 108 ? 43.986 32.690 108.922 1.00 6.34 106 ARG A N 1
ATOM 834 C CA . ARG A 1 108 ? 42.699 32.045 109.093 1.00 7.38 106 ARG A CA 1
ATOM 835 C C . ARG A 1 108 ? 42.365 32.146 110.562 1.00 7.22 106 ARG A C 1
ATOM 836 O O . ARG A 1 108 ? 43.200 31.841 111.432 1.00 7.76 106 ARG A O 1
ATOM 844 N N . GLY A 1 109 ? 41.187 32.668 110.849 1.00 6.95 107 GLY A N 1
ATOM 845 C CA . GLY A 1 109 ? 40.756 32.890 112.224 1.00 7.27 107 GLY A CA 1
ATOM 846 C C . GLY A 1 109 ? 39.303 32.526 112.400 1.00 7.50 107 GLY A C 1
ATOM 847 O O . GLY A 1 109 ? 38.522 32.570 111.440 1.00 7.09 107 GLY A O 1
ATOM 848 N N . GLU A 1 110 ? 38.969 32.126 113.616 1.00 8.20 108 GLU A N 1
ATOM 849 C CA . GLU A 1 110 ? 37.599 31.761 113.962 1.00 9.54 108 GLU A CA 1
ATOM 850 C C . GLU A 1 110 ? 36.859 33.005 114.407 1.00 9.31 108 GLU A C 1
ATOM 851 O O . GLU A 1 110 ? 37.364 33.749 115.246 1.00 9.15 108 GLU A O 1
ATOM 857 N N . VAL A 1 111 ? 35.680 33.218 113.839 1.00 9.37 109 VAL A N 1
ATOM 858 C CA . VAL A 1 111 ? 34.860 34.394 114.130 1.00 10.42 109 VAL A CA 1
ATOM 859 C C . VAL A 1 111 ? 33.727 33.898 115.000 1.00 11.30 109 VAL A C 1
ATOM 860 O O . VAL A 1 111 ? 33.166 32.824 114.765 1.00 9.87 109 VAL A O 1
ATOM 864 N N . PHE A 1 112 ? 33.420 34.668 116.024 1.00 12.35 110 PHE A N 1
ATOM 865 C CA . PHE A 1 112 ? 32.381 34.314 116.967 1.00 14.49 110 PHE A CA 1
ATOM 866 C C . PHE A 1 112 ? 31.127 35.136 116.766 1.00 17.43 110 PHE A C 1
ATOM 867 O O . PHE A 1 112 ? 31.157 36.343 116.506 1.00 17.63 110 PHE A O 1
ATOM 875 N N . SER A 1 113 ? 29.994 34.474 116.886 1.00 19.47 111 SER A N 1
ATOM 876 C CA . SER A 1 113 ? 28.749 35.186 116.999 1.00 23.43 111 SER A CA 1
ATOM 877 C C . SER A 1 113 ? 28.466 35.323 118.476 1.00 26.89 111 SER A C 1
ATOM 878 O O . SER A 1 113 ? 29.197 34.802 119.328 1.00 27.09 111 SER A O 1
ATOM 881 N N . GLU A 1 114 ? 27.374 36.005 118.759 1.00 29.10 112 GLU A N 1
ATOM 882 C CA . GLU A 1 114 ? 26.693 35.854 120.016 1.00 31.79 112 GLU A CA 1
ATOM 883 C C . GLU A 1 114 ? 25.658 34.749 119.824 1.00 34.57 112 GLU A C 1
ATOM 884 O O . GLU A 1 114 ? 25.076 34.600 118.745 1.00 36.18 112 GLU A O 1
ATOM 890 N N . ILE A 1 115 ? 25.435 33.984 120.880 1.00 35.43 113 ILE A N 1
ATOM 891 C CA . ILE A 1 115 ? 24.372 32.984 120.911 1.00 36.70 113 ILE A CA 1
ATOM 892 C C . ILE A 1 115 ? 23.340 33.467 121.923 1.00 39.27 113 ILE A C 1
ATOM 893 O O . ILE A 1 115 ? 23.656 34.313 122.764 1.00 39.90 113 ILE A O 1
ATOM 898 N N . PHE A 1 116 ? 22.114 32.958 121.838 1.00 40.71 114 PHE A N 1
ATOM 899 C CA . PHE A 1 116 ? 21.046 33.477 122.695 1.00 45.82 114 PHE A CA 1
ATOM 900 C C . PHE A 1 116 ? 21.512 33.408 124.152 1.00 45.24 114 PHE A C 1
ATOM 901 O O . PHE A 1 116 ? 22.101 32.402 124.556 1.00 47.41 114 PHE A O 1
ATOM 909 N N . PRO A 1 117 ? 21.274 34.485 124.937 1.00 46.41 115 PRO A N 1
ATOM 910 C CA . PRO A 1 117 ? 21.894 34.699 126.258 1.00 45.82 115 PRO A CA 1
ATOM 911 C C . PRO A 1 117 ? 21.808 33.653 127.367 1.00 44.93 115 PRO A C 1
ATOM 912 O O . PRO A 1 117 ? 22.174 33.981 128.490 1.00 47.31 115 PRO A O 1
ATOM 916 N N . ILE A 1 118 ? 21.344 32.433 127.089 1.00 42.83 116 ILE A N 1
ATOM 917 C CA . ILE A 1 118 ? 21.452 31.326 128.051 1.00 41.17 116 ILE A CA 1
ATOM 918 C C . ILE A 1 118 ? 20.613 31.567 129.323 1.00 38.22 116 ILE A C 1
ATOM 919 O O . ILE A 1 118 ? 19.458 31.139 129.358 1.00 41.37 116 ILE A O 1
ATOM 924 N N . ASP A 1 119 ? 21.160 32.227 130.355 1.00 33.67 117 ASP A N 1
ATOM 925 C CA . ASP A 1 119 ? 20.308 32.657 131.479 1.00 30.04 117 ASP A CA 1
ATOM 926 C C . ASP A 1 119 ? 19.884 34.092 131.216 1.00 27.58 117 ASP A C 1
ATOM 927 O O . ASP A 1 119 ? 20.578 35.049 131.594 1.00 23.86 117 ASP A O 1
ATOM 932 N N . GLU A 1 120 ? 18.736 34.228 130.555 1.00 27.01 118 GLU A N 1
ATOM 933 C CA . GLU A 1 120 ? 18.293 35.529 130.049 1.00 27.81 118 GLU A CA 1
ATOM 934 C C . GLU A 1 120 ? 18.039 36.532 131.160 1.00 24.88 118 GLU A C 1
ATOM 935 O O . GLU A 1 120 ? 18.405 37.705 131.046 1.00 22.03 118 GLU A O 1
ATOM 941 N N . ALA A 1 121 ? 17.408 36.067 132.237 1.00 21.61 119 ALA A N 1
ATOM 942 C CA . ALA A 1 121 ? 17.020 36.952 133.325 1.00 20.57 119 ALA A CA 1
ATOM 943 C C . ALA A 1 121 ? 18.242 37.461 134.099 1.00 18.15 119 ALA A C 1
ATOM 944 O O . ALA A 1 121 ? 18.253 38.603 134.554 1.00 19.30 119 ALA A O 1
ATOM 946 N N . VAL A 1 122 ? 19.255 36.623 134.265 1.00 16.09 120 VAL A N 1
ATOM 947 C CA . VAL A 1 122 ? 20.496 37.049 134.907 1.00 15.84 120 VAL A CA 1
ATOM 948 C C . VAL A 1 122 ? 21.182 38.107 134.049 1.00 15.79 120 VAL A C 1
ATOM 949 O O . VAL A 1 122 ? 21.62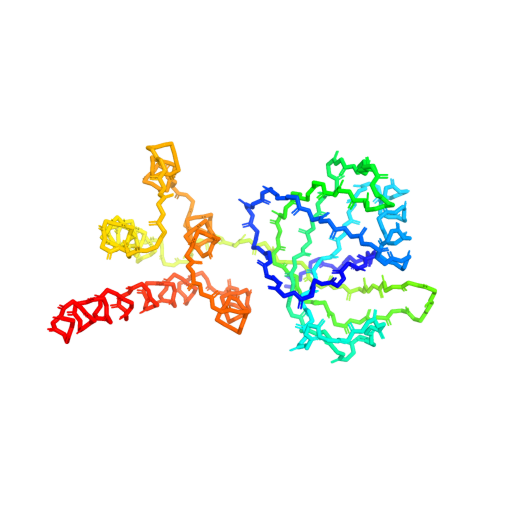8 39.128 134.554 1.00 15.38 120 VAL A O 1
ATOM 953 N N . VAL A 1 123 ? 21.266 37.842 132.751 1.00 15.98 121 VAL A N 1
ATOM 954 C CA . VAL A 1 123 ? 21.854 38.818 131.828 1.00 16.53 121 VAL A CA 1
ATOM 955 C C . VAL A 1 123 ? 21.133 40.179 131.869 1.00 16.67 121 VAL A C 1
ATOM 956 O O . VAL A 1 123 ? 21.792 41.212 131.834 1.00 16.17 121 VAL A O 1
ATOM 960 N N . ARG A 1 124 ? 19.800 40.189 131.956 1.00 17.74 122 ARG A N 1
ATOM 961 C CA . ARG A 1 124 ? 19.041 41.451 132.031 1.00 18.39 122 ARG A CA 1
ATOM 962 C C . ARG A 1 124 ? 19.380 42.249 133.289 1.00 16.56 122 ARG A C 1
ATOM 963 O O . ARG A 1 124 ? 19.426 43.479 133.265 1.00 15.31 122 ARG A O 1
ATOM 971 N N . VAL A 1 125 ? 19.600 41.546 134.398 1.00 14.74 123 VAL A N 1
ATOM 972 C CA . VAL A 1 125 ? 20.002 42.218 135.628 1.00 14.68 123 VAL A CA 1
ATOM 973 C C . VAL A 1 125 ? 21.391 42.828 135.482 1.00 13.00 123 VAL A C 1
ATOM 974 O O . VAL A 1 125 ? 21.630 43.980 135.900 1.00 12.85 123 VAL A O 1
ATOM 978 N N . LEU A 1 126 ? 22.307 42.069 134.893 1.00 12.08 124 LEU A N 1
ATOM 979 C CA . LEU A 1 126 ? 23.667 42.573 134.696 1.00 11.66 124 LEU A CA 1
ATOM 980 C C . LEU A 1 126 ? 23.680 43.807 133.772 1.00 11.65 124 LEU A C 1
ATOM 981 O O . LEU A 1 126 ? 24.448 44.748 133.987 1.00 10.45 124 LEU A O 1
ATOM 986 N N . VAL A 1 127 ? 22.810 43.796 132.762 1.00 11.87 125 VAL A N 1
ATOM 987 C CA . VAL A 1 127 ? 22.658 44.960 131.867 1.00 12.49 125 VAL A CA 1
ATOM 988 C C . VAL A 1 127 ? 22.290 46.227 132.648 1.00 12.21 125 VAL A C 1
ATOM 989 O O . VAL A 1 127 ? 22.890 47.285 132.454 1.00 11.83 125 VAL A O 1
ATOM 993 N N . GLU A 1 128 ? 21.315 46.113 133.544 1.00 12.63 126 GLU A N 1
ATOM 994 C CA . GLU A 1 128 ? 20.939 47.226 134.378 1.00 13.78 126 GLU A CA 1
ATOM 995 C C . GLU A 1 128 ? 22.080 47.665 135.290 1.00 12.62 126 GLU A C 1
ATOM 996 O O . GLU A 1 128 ? 22.330 48.863 135.444 1.00 12.54 126 GLU A O 1
ATOM 1002 N N . GLU A 1 129 ? 22.784 46.703 135.882 1.00 11.99 127 GLU A N 1
ATOM 1003 C CA . GLU A 1 129 ? 23.924 47.043 136.722 1.00 11.85 127 GLU A CA 1
ATOM 1004 C C . GLU A 1 129 ? 24.998 47.774 135.933 1.00 11.22 127 GLU A C 1
ATOM 1005 O O . GLU A 1 129 ? 25.582 48.749 136.415 1.00 10.76 127 GLU A O 1
ATOM 1011 N N . LEU A 1 130 ? 25.256 47.309 134.713 1.00 10.38 128 LEU A N 1
ATOM 1012 C CA . LEU A 1 130 ? 26.268 47.931 133.880 1.00 10.55 128 LEU A CA 1
ATOM 1013 C C . LEU A 1 130 ? 25.934 49.383 133.534 1.00 9.75 128 LEU A C 1
ATOM 1014 O O . LEU A 1 130 ? 26.782 50.257 133.602 1.00 9.06 128 LEU A O 1
ATOM 1019 N N . LYS A 1 131 ? 24.686 49.624 133.155 1.00 9.77 129 LYS A N 1
ATOM 1020 C CA . LYS A 1 131 ? 24.251 50.966 132.806 1.00 10.36 129 LYS A CA 1
ATOM 1021 C C . LYS A 1 131 ? 24.383 51.918 133.990 1.00 10.72 129 LYS A C 1
ATOM 1022 O O . LYS A 1 131 ? 24.873 53.032 133.840 1.00 10.82 129 LYS A O 1
ATOM 1028 N N . GLU A 1 132 ? 23.984 51.462 135.175 1.00 11.60 130 GLU A N 1
ATOM 1029 C CA . GLU A 1 132 ? 24.093 52.294 136.370 1.00 13.20 130 GLU A CA 1
ATOM 1030 C C . 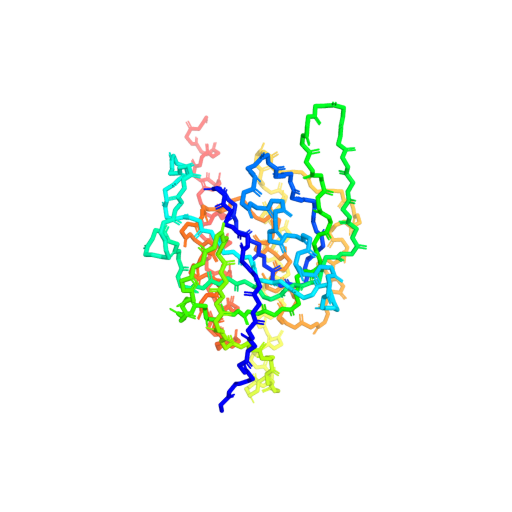GLU A 1 132 ? 25.574 52.603 136.691 1.00 11.97 130 GLU A C 1
ATOM 1031 O O . GLU A 1 132 ? 25.924 53.751 136.947 1.00 12.10 130 GLU A O 1
ATOM 1037 N N . ALA A 1 133 ? 26.423 51.577 136.642 1.00 10.78 131 ALA A N 1
ATOM 1038 C CA . ALA A 1 133 ? 27.844 51.744 136.948 1.00 10.33 131 ALA A CA 1
ATOM 1039 C C . ALA A 1 133 ? 28.507 52.653 135.927 1.00 10.08 131 ALA A C 1
ATOM 1040 O O . ALA A 1 133 ? 29.366 53.464 136.269 1.00 9.58 131 ALA A O 1
ATOM 1042 N N . PHE A 1 134 ? 28.093 52.549 134.664 1.00 9.67 132 PHE A N 1
ATOM 1043 C CA . PHE A 1 134 ? 28.729 53.352 133.640 1.00 10.06 132 PHE A CA 1
ATOM 1044 C C . PHE A 1 134 ? 28.396 54.822 133.823 1.00 10.45 132 PHE A C 1
ATOM 1045 O O . PHE A 1 134 ? 29.265 55.672 133.681 1.00 10.43 132 PHE A O 1
ATOM 1053 N N . GLU A 1 135 ? 27.144 55.119 134.145 1.00 10.99 133 GLU A N 1
ATOM 1054 C CA . GLU A 1 135 ? 26.777 56.504 134.423 1.00 12.50 133 GLU A CA 1
ATOM 1055 C C . GLU A 1 135 ? 27.645 57.095 135.529 1.00 12.50 133 GLU A C 1
ATOM 1056 O O . GLU A 1 135 ? 28.088 58.229 135.435 1.00 12.19 133 GLU A O 1
ATOM 1062 N N . LYS A 1 136 ? 27.858 56.331 136.598 1.00 12.63 134 LYS A N 1
ATOM 1063 C CA . LYS A 1 136 ? 28.676 56.822 137.718 1.00 13.61 134 LYS A CA 1
ATOM 1064 C C . LYS A 1 136 ? 30.127 56.977 137.313 1.00 12.66 134 LYS A C 1
ATOM 1065 O O . LYS A 1 136 ? 30.794 57.942 137.682 1.00 12.34 134 LYS A O 1
ATOM 1071 N N . TYR A 1 137 ? 30.614 55.995 136.557 1.00 11.88 135 TYR A N 1
ATOM 1072 C CA . TYR A 1 137 ? 31.975 56.020 136.048 1.00 11.85 135 TYR A CA 1
ATOM 1073 C C . TYR A 1 137 ? 32.266 57.299 135.277 1.00 12.20 135 TYR A C 1
ATOM 1074 O O . TYR A 1 137 ? 33.242 57.993 135.556 1.00 12.02 135 TYR A O 1
ATOM 1083 N N . VAL A 1 138 ? 31.415 57.628 134.308 1.00 12.68 136 VAL A N 1
ATOM 1084 C CA . VAL A 1 138 ? 31.600 58.834 133.521 1.00 13.62 136 VAL A CA 1
ATOM 1085 C C . VAL A 1 138 ? 31.437 60.081 134.399 1.00 14.23 136 VAL A C 1
ATOM 1086 O O . VAL A 1 138 ? 32.252 61.005 134.289 1.00 14.66 136 VAL A O 1
ATOM 1090 N N . ALA A 1 139 ? 30.440 60.085 135.285 1.00 14.01 137 ALA A N 1
ATOM 1091 C CA . ALA A 1 139 ? 30.193 61.258 136.154 1.00 15.36 137 ALA A CA 1
ATOM 1092 C C . ALA A 1 139 ? 31.394 61.578 137.044 1.00 16.14 137 ALA A C 1
ATOM 1093 O O . ALA A 1 139 ? 31.662 62.743 137.339 1.00 17.12 137 ALA A O 1
ATOM 1095 N N . ASN A 1 140 ? 32.110 60.545 137.469 1.00 16.87 138 ASN A N 1
ATOM 1096 C CA . ASN A 1 140 ? 33.209 60.698 138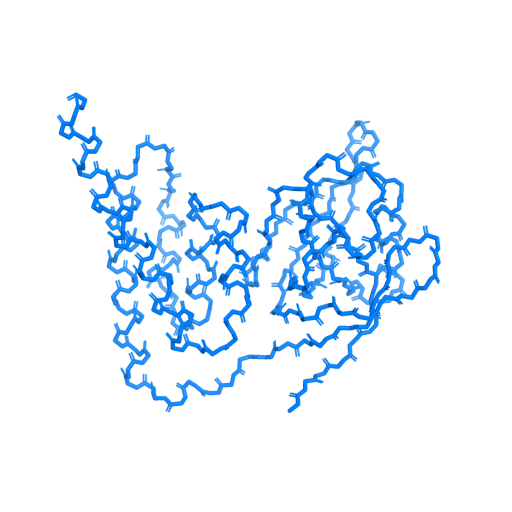.430 1.00 18.87 138 ASN A CA 1
ATOM 1097 C C . ASN A 1 140 ? 34.593 60.654 137.811 1.00 19.06 138 ASN A C 1
ATOM 1098 O O . ASN A 1 140 ? 35.590 60.823 138.503 1.00 19.16 138 ASN A O 1
ATOM 1103 N N . HIS A 1 141 ? 34.655 60.434 136.504 1.00 19.08 139 HIS A N 1
ATOM 1104 C CA . HIS A 1 141 ? 35.928 60.351 135.809 1.00 19.22 139 HIS A CA 1
ATOM 1105 C C . HIS A 1 141 ? 36.556 61.745 135.794 1.00 20.83 139 HIS A C 1
ATOM 1106 O O . HIS A 1 141 ? 35.864 62.736 135.582 1.00 22.07 139 HIS A O 1
ATOM 1113 N N . LYS A 1 142 ? 37.858 61.825 136.034 1.00 22.14 140 LYS A N 1
ATOM 1114 C CA . LYS A 1 142 ? 38.539 63.124 136.062 1.00 24.17 140 LYS A CA 1
ATOM 1115 C C . LYS A 1 142 ? 39.095 63.590 134.711 1.00 24.18 140 LYS A C 1
ATOM 1116 O O . LYS A 1 142 ? 39.419 64.766 134.559 1.00 24.94 140 LYS A O 1
ATOM 1122 N N . SER A 1 143 ? 39.200 62.685 133.740 1.00 23.79 141 SER A N 1
ATOM 1123 C CA . SER A 1 143 ? 39.743 62.984 132.400 1.00 24.90 141 SER A CA 1
ATOM 1124 C C . SER A 1 143 ? 38.771 62.752 131.247 1.00 24.62 141 SER A C 1
ATOM 1125 O O . SER A 1 143 ? 38.754 63.516 130.279 1.00 24.72 141 SER A O 1
ATOM 1128 N N . LEU A 1 144 ? 37.991 61.676 131.344 1.00 22.67 142 LEU A N 1
ATOM 1129 C CA . LEU A 1 144 ? 37.075 61.273 130.294 1.00 22.52 142 LEU A CA 1
ATOM 1130 C C . LEU A 1 144 ? 35.809 62.098 130.350 1.00 23.10 142 LEU A C 1
ATOM 1131 O O . LEU A 1 144 ? 35.197 62.240 131.406 1.00 22.15 142 LEU A O 1
ATOM 1136 N N . ARG A 1 145 ? 35.390 62.603 129.183 1.00 24.62 143 ARG A N 1
ATOM 1137 C CA . ARG A 1 145 ? 34.159 63.433 129.077 1.00 26.51 143 ARG A CA 1
ATOM 1138 C C . ARG A 1 145 ? 33.329 62.993 127.862 1.00 24.64 143 ARG A C 1
ATOM 1139 O O . ARG A 1 145 ? 33.819 63.143 126.726 1.00 24.32 143 ARG A O 1
ATOM 1147 N N . LEU A 1 146 ? 32.121 62.472 128.108 1.00 23.65 144 LEU A N 1
ATOM 1148 C CA . LEU A 1 146 ? 31.209 62.046 127.062 1.00 23.01 144 LEU A CA 1
ATOM 1149 C C . LEU A 1 146 ? 30.110 63.084 126.950 1.00 22.99 144 LEU A C 1
ATOM 1150 O O . LEU A 1 146 ? 29.633 63.582 127.959 1.00 23.83 144 LEU A O 1
ATOM 1155 N N . ASP A 1 147 ? 29.724 63.420 125.727 1.00 24.41 145 ASP A N 1
ATOM 1156 C CA . ASP A 1 147 ? 28.521 64.220 125.495 1.00 24.32 145 ASP A CA 1
ATOM 1157 C C . ASP A 1 147 ? 27.235 63.417 125.680 1.00 23.57 145 ASP A C 1
ATOM 1158 O O . ASP A 1 147 ? 27.255 62.182 125.815 1.00 22.71 145 ASP A O 1
ATOM 1163 N N . ARG A 1 148 ? 26.111 64.132 125.653 1.00 22.56 146 ARG A N 1
ATOM 1164 C CA . ARG A 1 148 ? 24.811 63.554 125.932 1.00 22.24 146 ARG A CA 1
ATOM 1165 C C . ARG A 1 148 ? 24.459 62.406 124.978 1.00 19.75 146 ARG A C 1
ATOM 1166 O O . ARG A 1 148 ? 23.744 61.476 125.368 1.00 17.82 146 ARG A O 1
ATOM 1174 N N . TYR A 1 149 ? 24.954 62.466 123.743 1.00 17.96 147 TYR A N 1
ATOM 1175 C CA . TYR A 1 149 ? 24.573 61.465 122.741 1.00 17.82 147 TYR A CA 1
ATOM 1176 C C . TYR A 1 149 ? 25.242 60.142 123.032 1.00 16.39 147 TYR A C 1
ATOM 1177 O O . TYR A 1 149 ? 24.614 59.097 122.888 1.00 14.55 147 TYR A O 1
ATOM 1186 N N . GLN A 1 150 ? 26.512 60.200 123.423 1.00 16.22 148 GLN A N 1
ATOM 1187 C CA . GLN A 1 150 ? 27.256 58.985 123.781 1.00 16.50 148 GLN A CA 1
ATOM 1188 C C . GLN A 1 150 ? 26.638 58.311 125.008 1.00 14.91 148 GLN A C 1
ATOM 1189 O O . GLN A 1 150 ? 26.479 57.075 125.044 1.00 13.25 148 GLN A O 1
ATOM 1195 N N . LEU A 1 151 ? 26.278 59.110 126.014 1.00 14.10 149 LEU A N 1
ATOM 1196 C CA . LEU A 1 151 ? 25.670 58.570 127.222 1.00 13.86 149 LEU A CA 1
ATOM 1197 C C . LEU A 1 151 ? 24.310 57.997 126.938 1.00 12.96 149 LEU A C 1
ATOM 1198 O O . LEU A 1 151 ? 23.993 56.908 127.425 1.00 13.01 149 LEU A O 1
ATOM 1203 N N . GLU A 1 152 ? 23.508 58.722 126.149 1.00 12.45 150 GLU A N 1
ATOM 1204 C CA . GLU A 1 152 ? 22.176 58.256 125.772 1.00 12.80 150 GLU A CA 1
ATOM 1205 C C . GLU A 1 152 ? 22.254 56.900 125.075 1.00 11.22 150 GLU A C 1
ATOM 1206 O O . GLU A 1 152 ? 21.429 56.027 125.311 1.00 10.71 150 GLU A O 1
ATOM 1212 N N . ALA A 1 153 ? 23.236 56.752 124.195 1.00 10.75 151 ALA A N 1
ATOM 1213 C CA . ALA A 1 153 ? 23.389 55.532 123.437 1.00 10.50 151 ALA A CA 1
ATOM 1214 C C . ALA A 1 153 ? 23.650 54.327 124.335 1.00 10.08 151 ALA A C 1
ATOM 1215 O O . ALA A 1 153 ? 23.100 53.256 124.102 1.00 9.45 151 ALA A O 1
ATOM 1217 N N . VAL A 1 154 ? 24.487 54.493 125.362 1.00 10.03 152 VAL A N 1
ATOM 1218 C CA . VAL A 1 154 ? 24.735 53.374 126.269 1.00 10.31 152 VAL A CA 1
ATOM 1219 C C . VAL A 1 154 ? 23.451 53.029 127.022 1.00 10.79 152 VAL A C 1
ATOM 1220 O O . VAL A 1 154 ? 23.045 51.870 127.094 1.00 10.66 152 VAL A O 1
ATOM 1224 N N . LYS A 1 155 ? 22.802 54.043 127.573 1.00 11.84 153 LYS A N 1
ATOM 1225 C CA . LYS A 1 155 ? 21.557 53.844 128.299 1.00 12.93 153 LYS A CA 1
ATOM 1226 C C . LYS A 1 155 ? 20.485 53.185 127.444 1.00 12.62 153 LYS A C 1
ATOM 1227 O O . LYS A 1 155 ? 19.719 52.371 127.935 1.00 12.69 153 LYS A O 1
ATOM 1233 N N . GLY A 1 156 ? 20.457 53.506 126.155 1.00 12.57 154 GLY A N 1
ATOM 1234 C CA . GLY A 1 156 ? 19.415 52.988 125.263 1.00 12.93 154 GLY A CA 1
ATOM 1235 C C . GLY A 1 156 ? 19.740 51.683 124.566 1.00 12.88 154 GLY A C 1
ATOM 1236 O O . GLY A 1 156 ? 18.978 51.241 123.692 1.00 12.56 154 GLY A O 1
ATOM 1237 N N . THR A 1 157 ? 20.858 51.055 124.928 1.00 12.35 155 THR A N 1
ATOM 1238 C CA . THR A 1 157 ? 21.254 49.790 124.309 1.00 13.46 155 THR A CA 1
ATOM 1239 C C . THR A 1 157 ? 20.532 48.619 124.993 1.00 14.42 155 THR A C 1
ATOM 1240 O O . THR A 1 157 ? 20.662 48.429 126.211 1.00 15.28 155 THR A O 1
ATOM 1244 N N . SER A 1 158 ? 19.796 47.823 124.220 1.00 14.79 156 SER A N 1
ATOM 1245 C CA . SER A 1 158 ? 19.137 46.620 124.757 1.00 15.44 156 SER A CA 1
ATOM 1246 C C . SER A 1 158 ? 19.885 45.301 124.476 1.00 15.79 156 SER A C 1
ATOM 1247 O O . SER A 1 158 ? 19.526 44.254 125.033 1.00 16.72 156 SER A O 1
ATOM 1250 N N . ASP A 1 159 ? 20.915 45.352 123.629 1.00 15.15 157 ASP A N 1
ATOM 1251 C CA . ASP A 1 159 ? 21.737 44.202 123.254 1.00 15.87 157 ASP A CA 1
ATOM 1252 C C . ASP A 1 159 ? 22.888 44.129 124.267 1.00 14.17 157 ASP A C 1
ATOM 1253 O O . ASP A 1 159 ? 23.728 45.017 124.314 1.00 12.64 157 ASP A O 1
ATOM 1258 N N . PRO A 1 160 ? 22.915 43.077 125.100 1.00 14.00 158 PRO A N 1
ATOM 1259 C CA . PRO A 1 160 ? 23.929 43.033 126.168 1.00 13.46 158 PRO A CA 1
ATOM 1260 C C . PRO A 1 160 ? 25.358 43.000 125.656 1.00 12.62 158 PRO A C 1
ATOM 1261 O O . PRO A 1 160 ? 26.236 43.606 126.267 1.00 11.75 158 PRO A O 1
ATOM 1265 N N . ALA A 1 161 ? 25.595 42.303 124.539 1.00 12.64 159 ALA A N 1
ATOM 1266 C CA . ALA A 1 161 ? 26.911 42.252 123.927 1.00 12.78 159 ALA A CA 1
ATOM 1267 C C . ALA A 1 161 ? 27.334 43.633 123.430 1.00 12.41 159 ALA A C 1
ATOM 1268 O O . ALA A 1 161 ? 28.460 44.073 123.672 1.00 12.44 159 ALA A O 1
ATOM 1270 N N . MET A 1 162 ? 26.437 44.338 122.749 1.00 12.54 160 MET A N 1
ATOM 1271 C CA . MET A 1 162 ? 26.763 45.696 122.323 1.00 13.48 160 MET A CA 1
ATOM 1272 C C . MET A 1 162 ? 27.029 46.618 123.504 1.00 11.82 160 MET A C 1
ATOM 1273 O O . MET A 1 162 ? 27.933 47.465 123.472 1.00 11.25 160 MET A O 1
ATOM 1278 N N . LEU A 1 163 ? 26.241 46.459 124.558 1.00 10.55 161 LEU A N 1
ATOM 1279 C CA . LEU A 1 163 ? 26.424 47.275 125.757 1.00 10.24 161 LEU A CA 1
ATOM 1280 C C . LEU A 1 163 ? 27.831 47.116 126.334 1.00 9.85 161 LEU A C 1
ATOM 1281 O O . LEU A 1 163 ? 28.549 48.102 126.579 1.00 9.22 161 LEU A O 1
ATOM 1286 N N . ALA A 1 164 ? 28.227 45.871 126.571 1.00 9.59 162 ALA A N 1
ATOM 1287 C CA . ALA A 1 164 ? 29.521 45.614 127.165 1.00 9.94 162 ALA A CA 1
ATOM 1288 C C . ALA A 1 164 ? 30.667 46.120 126.283 1.00 10.09 162 ALA A C 1
ATOM 1289 O O . ALA A 1 164 ? 31.630 46.689 126.795 1.00 10.81 162 ALA A O 1
ATOM 1291 N N . ASP A 1 165 ? 30.555 45.930 124.965 1.00 10.75 163 ASP A N 1
ATOM 1292 C CA . ASP A 1 165 ? 31.605 46.367 124.043 1.00 11.02 163 ASP A CA 1
ATOM 1293 C C . ASP A 1 165 ? 31.683 47.890 123.915 1.00 10.55 163 ASP A C 1
ATOM 1294 O O . ASP A 1 165 ? 32.784 48.431 123.801 1.00 10.17 163 ASP A O 1
ATOM 1299 N N . THR A 1 166 ? 30.530 48.563 123.948 1.00 9.68 164 THR A N 1
ATOM 1300 C CA . THR A 1 166 ? 30.466 50.027 123.872 1.00 10.05 164 THR A CA 1
ATOM 1301 C C . THR A 1 166 ? 31.079 50.628 125.135 1.00 9.35 164 THR A C 1
ATOM 1302 O O . THR A 1 166 ? 31.832 51.598 125.068 1.00 9.01 164 THR A O 1
ATOM 1306 N N . ILE A 1 167 ? 30.751 50.058 126.290 1.00 8.89 165 ILE A N 1
ATOM 1307 C CA . ILE A 1 167 ? 31.345 50.510 127.537 1.00 8.86 165 ILE A CA 1
ATOM 1308 C C . ILE A 1 167 ? 32.862 50.346 127.477 1.00 9.05 165 ILE A C 1
ATOM 1309 O O . ILE A 1 167 ? 33.599 51.272 127.811 1.00 8.53 165 ILE A O 1
ATOM 1314 N N . ALA A 1 168 ? 33.315 49.172 127.031 1.00 9.40 166 ALA A N 1
ATOM 1315 C CA . ALA A 1 168 ? 34.741 48.877 126.947 1.00 10.76 166 ALA A CA 1
ATOM 1316 C C . ALA A 1 168 ? 35.455 49.801 125.971 1.00 11.06 166 ALA A C 1
ATOM 1317 O O . ALA A 1 168 ? 36.609 50.147 126.187 1.00 11.87 166 ALA A O 1
ATOM 1319 N N . TYR A 1 169 ? 34.761 50.201 124.896 1.00 11.38 167 TYR A N 1
ATOM 1320 C CA . TYR A 1 169 ? 35.265 51.192 123.950 1.00 12.03 167 TYR A CA 1
ATOM 1321 C C . TYR A 1 169 ? 35.538 52.554 124.601 1.00 11.67 167 TYR A C 1
ATOM 1322 O O . TYR A 1 169 ? 36.623 53.121 124.430 1.00 11.36 167 TYR A O 1
ATOM 1331 N N . HIS A 1 170 ? 34.555 53.065 125.331 1.00 11.15 168 HIS A N 1
ATOM 1332 C CA . HIS A 1 170 ? 34.658 54.379 125.971 1.00 11.58 168 HIS A CA 1
ATOM 1333 C C . HIS A 1 170 ? 35.638 54.410 127.138 1.00 11.22 168 HIS A C 1
ATOM 1334 O O . HIS A 1 170 ? 36.300 55.424 127.377 1.00 11.55 168 HIS A O 1
ATOM 1341 N N . ALA A 1 171 ? 35.699 53.329 127.898 1.00 10.95 169 ALA A N 1
ATOM 1342 C CA . ALA A 1 171 ? 36.442 53.313 129.146 1.00 10.89 169 ALA A CA 1
ATOM 1343 C C . ALA A 1 171 ? 37.948 53.404 128.905 1.00 11.19 169 ALA A C 1
ATOM 1344 O O . ALA A 1 171 ? 38.465 52.873 127.911 1.00 10.86 169 ALA A O 1
ATOM 1346 N N . THR A 1 172 ? 38.642 54.069 129.821 1.00 11.27 170 THR A N 1
ATOM 1347 C CA . THR A 1 172 ? 40.072 54.273 129.725 1.00 11.94 170 THR A CA 1
ATOM 1348 C C . THR A 1 172 ? 40.823 53.102 130.368 1.00 11.55 170 THR A C 1
ATOM 1349 O O . THR A 1 172 ? 41.382 53.238 131.449 1.00 13.42 170 THR A O 1
ATOM 1353 N N . TRP A 1 173 ? 40.769 51.946 129.711 1.00 10.69 171 TRP A N 1
ATOM 1354 C CA . TRP A 1 173 ? 41.411 50.730 130.187 1.00 10.09 171 TRP A CA 1
ATOM 1355 C C . TRP A 1 173 ? 42.593 50.374 129.275 1.00 9.75 171 TRP A C 1
ATOM 1356 O O . TRP A 1 173 ? 42.646 50.790 128.105 1.00 10.01 171 TRP A O 1
ATOM 1367 N N . THR A 1 174 ? 43.535 49.632 129.830 1.00 9.37 172 THR A N 1
ATOM 1368 C CA . THR A 1 174 ? 44.777 49.303 129.132 1.00 9.54 172 THR A CA 1
ATOM 1369 C C . THR A 1 174 ? 44.560 48.320 127.985 1.00 9.12 172 THR A C 1
ATOM 1370 O O . THR A 1 174 ? 43.512 47.686 127.888 1.00 8.85 172 THR A O 1
ATOM 1374 N N . VAL A 1 175 ? 45.568 48.191 127.128 1.00 8.94 173 VAL A N 1
ATOM 1375 C CA . VAL A 1 175 ? 45.520 47.174 126.086 1.00 8.91 173 VAL A CA 1
ATOM 1376 C C . VAL A 1 175 ? 45.276 45.791 126.696 1.00 8.57 173 VAL A C 1
ATOM 1377 O O . VAL A 1 175 ? 44.404 45.054 126.238 1.00 8.74 173 VAL A O 1
ATOM 1381 N N . ALA A 1 176 ? 46.007 45.440 127.763 1.00 8.78 174 ALA A N 1
ATOM 1382 C CA . ALA A 1 176 ? 45.837 44.133 128.390 1.00 8.97 174 ALA A CA 1
ATOM 1383 C C . ALA A 1 176 ? 44.424 43.922 128.908 1.00 9.21 174 ALA A C 1
ATOM 1384 O O . ALA A 1 176 ? 43.871 42.846 128.760 1.00 9.17 174 ALA A O 1
ATOM 1386 N N . GLU A 1 177 ? 43.864 44.947 129.534 1.00 9.62 175 GLU A N 1
ATOM 1387 C CA . GLU A 1 177 ? 42.505 44.869 130.045 1.00 10.04 175 GLU A CA 1
ATOM 1388 C C . GLU A 1 177 ? 41.476 44.690 128.935 1.00 9.62 175 GLU A C 1
ATOM 1389 O O . GLU A 1 177 ? 40.555 43.870 129.058 1.00 9.26 175 GLU A O 1
ATOM 1395 N N . LYS A 1 178 ? 41.603 45.465 127.861 1.00 9.02 176 LYS A N 1
ATOM 1396 C CA . LYS A 1 178 ? 40.671 45.293 126.754 1.00 9.05 176 LYS A CA 1
ATOM 1397 C C . LYS A 1 178 ? 40.862 43.951 126.032 1.00 8.99 176 LYS A C 1
ATOM 1398 O O . LYS A 1 178 ? 39.890 43.369 125.579 1.00 8.83 176 LYS A O 1
ATOM 1404 N N . GLN A 1 179 ? 42.094 43.445 125.948 1.00 8.90 177 GLN A N 1
ATOM 1405 C CA . GLN A 1 179 ? 42.321 42.078 125.435 1.00 9.34 177 GLN A CA 1
ATOM 1406 C C . GLN A 1 179 ? 41.603 41.018 126.288 1.00 10.07 177 GLN A C 1
ATOM 1407 O O . GLN A 1 179 ? 41.029 40.046 125.760 1.00 10.43 177 GLN A O 1
ATOM 1413 N N . GLU A 1 180 ? 41.603 41.214 127.602 1.00 11.25 178 GLU A N 1
ATOM 1414 C CA . GLU A 1 180 ? 40.901 40.287 128.490 1.00 12.91 178 GLU A CA 1
ATOM 1415 C C . GLU A 1 180 ? 39.405 40.306 128.186 1.00 12.23 178 GLU A C 1
ATOM 1416 O O . GLU A 1 180 ? 38.754 39.264 128.216 1.00 13.60 178 GLU A O 1
ATOM 1422 N N . ILE A 1 181 ? 38.868 41.469 127.855 1.00 10.86 179 ILE A N 1
ATOM 1423 C CA . ILE A 1 181 ? 37.460 41.578 127.506 1.00 10.76 179 ILE A CA 1
ATOM 1424 C C . ILE A 1 181 ? 37.171 40.926 126.156 1.00 10.75 179 ILE A C 1
ATOM 1425 O O . ILE A 1 181 ? 36.140 40.242 125.983 1.00 10.66 179 ILE A O 1
ATOM 1430 N N . LEU A 1 182 ? 38.067 41.119 125.195 1.00 11.06 180 LEU A N 1
ATOM 1431 C CA . LEU A 1 182 ? 37.898 40.518 123.872 1.00 11.65 180 LEU A CA 1
ATOM 1432 C C . LEU A 1 182 ? 37.832 38.991 123.926 1.00 11.97 180 LEU A C 1
ATOM 1433 O O . LEU A 1 182 ? 37.065 38.361 123.207 1.00 11.43 180 LEU A O 1
ATOM 1438 N N . GLU A 1 183 ? 38.628 38.396 124.800 1.00 12.61 181 GLU A N 1
ATOM 1439 C CA . GLU A 1 183 ? 38.717 36.943 124.843 1.00 14.18 181 GLU A CA 1
ATOM 1440 C C . GLU A 1 183 ? 37.540 36.276 125.560 1.00 13.96 181 GLU A C 1
ATOM 1441 O O . GLU A 1 183 ? 37.361 35.065 125.447 1.00 14.19 181 GLU A O 1
ATOM 1447 N N . LEU A 1 184 ? 36.736 37.057 126.286 1.00 13.61 182 LEU A N 1
ATOM 1448 C CA . LEU A 1 184 ? 35.547 36.522 126.953 1.00 14.10 182 LEU A CA 1
ATOM 1449 C C . LEU A 1 184 ? 34.368 36.371 126.009 1.00 14.77 182 LEU A C 1
ATOM 1450 O O . LEU A 1 184 ? 33.570 37.275 125.836 1.00 15.49 182 LEU A O 1
ATOM 1455 N N . THR A 1 185 ? 34.254 35.197 125.405 1.00 16.64 183 THR A N 1
ATOM 1456 C CA . THR A 1 185 ? 33.169 34.943 124.468 1.00 18.22 183 THR A CA 1
ATOM 1457 C C . THR A 1 185 ? 31.869 34.574 125.202 1.00 18.20 183 THR A C 1
ATOM 1458 O O . THR A 1 185 ? 30.788 34.808 124.670 1.00 20.35 183 THR A O 1
ATOM 1462 N N . ASP A 1 186 ? 31.974 34.026 126.409 1.00 18.11 184 ASP A N 1
ATOM 1463 C CA . ASP A 1 186 ? 30.797 33.797 127.254 1.00 18.17 184 ASP A CA 1
ATOM 1464 C C . ASP A 1 186 ? 30.212 35.119 127.704 1.00 16.74 184 ASP A C 1
ATOM 1465 O O . ASP A 1 186 ? 30.913 35.924 128.311 1.00 16.43 184 ASP A O 1
ATOM 1470 N N . LEU A 1 187 ? 28.934 35.343 127.424 1.00 15.61 185 LEU A N 1
ATOM 1471 C CA . LEU A 1 187 ? 28.346 36.665 127.609 1.00 15.51 185 LEU A CA 1
ATOM 1472 C C . LEU A 1 187 ? 28.284 37.054 129.094 1.00 14.94 185 LEU A C 1
ATOM 1473 O O . LEU A 1 187 ? 28.682 38.156 129.482 1.00 13.98 185 LEU A O 1
ATOM 1478 N N . GLU A 1 188 ? 27.801 36.141 129.928 1.00 14.47 186 GLU A N 1
ATOM 1479 C CA . GLU A 1 188 ? 27.703 36.437 131.349 1.00 14.30 186 GLU A CA 1
ATOM 1480 C C . GLU A 1 188 ? 29.061 36.803 131.960 1.00 13.29 186 GLU A C 1
ATOM 1481 O O . GLU A 1 188 ? 29.174 37.788 132.694 1.00 12.45 186 GLU A O 1
ATOM 1487 N N . ALA A 1 189 ? 30.083 36.009 131.658 1.00 12.85 187 ALA A N 1
ATOM 1488 C CA . ALA A 1 189 ? 31.440 36.283 132.133 1.00 12.36 187 ALA A CA 1
ATOM 1489 C C . ALA A 1 189 ? 31.957 37.638 131.624 1.00 11.66 187 ALA A C 1
ATOM 1490 O O . ALA A 1 189 ? 32.569 38.384 132.369 1.00 11.10 187 ALA A O 1
ATOM 1492 N N . ARG A 1 190 ? 31.655 37.966 130.372 1.00 11.07 188 ARG A N 1
ATOM 1493 C CA . ARG A 1 190 ? 32.077 39.246 129.811 1.00 11.44 188 ARG A CA 1
ATOM 1494 C C . ARG A 1 190 ? 31.401 40.428 130.520 1.00 10.97 188 ARG A C 1
ATOM 1495 O O . ARG A 1 190 ? 32.055 41.426 130.864 1.00 10.25 188 ARG A O 1
ATOM 1503 N N . LEU A 1 191 ? 30.093 40.325 130.744 1.00 10.94 189 LEU A N 1
ATOM 1504 C CA . LEU A 1 191 ? 29.377 41.380 131.453 1.00 11.34 189 LEU A CA 1
ATOM 1505 C C . LEU A 1 191 ? 29.931 41.567 132.860 1.00 10.86 189 LEU A C 1
ATOM 1506 O O . LEU A 1 191 ? 30.173 42.699 133.287 1.00 10.23 189 LEU A O 1
ATOM 1511 N N . LYS A 1 192 ? 30.167 40.463 133.564 1.00 10.61 190 LYS A N 1
ATOM 1512 C CA . LYS A 1 192 ? 30.728 40.556 134.918 1.00 11.26 190 LYS A CA 1
ATOM 1513 C C . LYS A 1 192 ? 32.123 41.183 134.951 1.00 10.60 190 LYS A C 1
ATOM 1514 O O . LYS A 1 192 ? 32.434 41.940 135.871 1.00 10.05 190 LYS A O 1
ATOM 1520 N N . LYS A 1 193 ? 32.958 40.886 133.955 1.00 10.34 191 LYS A N 1
ATOM 1521 C CA . LYS A 1 193 ? 34.302 41.459 133.897 1.00 10.85 191 LYS A CA 1
ATOM 1522 C C . LYS A 1 193 ? 34.248 42.972 133.705 1.00 9.95 191 LYS A C 1
ATOM 1523 O O . LYS A 1 193 ? 34.932 43.729 134.387 1.00 9.61 191 LYS A O 1
ATOM 1529 N N . VAL A 1 194 ? 33.411 43.412 132.781 1.00 8.97 192 VAL A N 1
ATOM 1530 C CA . VAL A 1 194 ? 33.254 44.841 132.534 1.00 8.57 192 VAL A CA 1
ATOM 1531 C C . VAL A 1 194 ? 32.683 45.545 133.776 1.00 8.54 192 VAL A C 1
ATOM 1532 O O . VAL A 1 194 ? 33.174 46.593 134.179 1.00 8.45 192 VAL A O 1
ATOM 1536 N N . LEU A 1 195 ? 31.684 44.935 134.412 1.00 8.63 193 LEU A N 1
ATOM 1537 C CA . LEU A 1 195 ? 31.118 45.497 135.624 1.00 9.10 193 LEU A CA 1
ATOM 1538 C C . LEU A 1 195 ? 32.200 45.595 136.710 1.00 9.26 193 LEU A C 1
ATOM 1539 O O . LEU A 1 195 ? 32.315 46.603 137.409 1.00 9.55 193 LEU A O 1
ATOM 1544 N N . GLY A 1 196 ? 33.006 44.548 136.821 1.00 9.44 194 GLY A N 1
ATOM 1545 C CA . GLY A 1 196 ? 34.086 44.510 137.792 1.00 9.44 194 GLY A CA 1
ATOM 1546 C C . GLY A 1 196 ? 35.111 45.601 137.620 1.00 9.45 194 GLY A C 1
ATOM 1547 O O . GLY A 1 196 ? 35.545 46.209 138.610 1.00 10.12 194 GLY A O 1
ATOM 1548 N N . LEU A 1 197 ? 35.512 45.857 136.372 1.00 8.98 195 LEU A N 1
ATOM 1549 C CA . LEU A 1 197 ? 36.433 46.942 136.082 1.00 9.23 195 LEU A CA 1
ATOM 1550 C C . LEU A 1 197 ? 35.848 48.310 136.405 1.00 9.16 195 LEU A C 1
ATOM 1551 O O . LEU A 1 197 ? 36.528 49.166 136.985 1.00 9.13 195 LEU A O 1
ATOM 1556 N N . LEU A 1 198 ? 34.574 48.516 136.065 1.00 9.18 196 LEU A N 1
ATOM 1557 C CA . LEU A 1 198 ? 33.913 49.781 136.377 1.00 9.32 196 LEU A CA 1
ATOM 1558 C C . LEU A 1 198 ? 33.844 49.992 137.874 1.00 9.83 196 LEU A C 1
ATOM 1559 O O . LEU A 1 198 ? 34.110 51.087 138.372 1.00 10.06 196 LEU A O 1
ATOM 1564 N N . SER A 1 199 ? 33.474 48.940 138.587 1.00 10.43 197 SER A N 1
ATOM 1565 C CA . SER A 1 199 ? 33.324 49.030 140.036 1.00 11.32 197 SER A CA 1
ATOM 1566 C C . SER A 1 199 ? 34.669 49.321 140.714 1.00 11.45 197 SER A C 1
ATOM 1567 O O . SER A 1 199 ? 34.742 50.132 141.650 1.00 10.86 197 SER A O 1
ATOM 1570 N N . ARG A 1 200 ? 35.728 48.650 140.262 1.00 12.09 198 ARG A N 1
ATOM 1571 C CA . ARG A 1 200 ? 37.069 48.914 140.804 1.00 13.31 198 ARG A CA 1
ATOM 1572 C C . ARG A 1 200 ? 37.440 50.373 140.548 1.00 11.73 198 ARG A C 1
ATOM 1573 O O . ARG A 1 200 ? 37.921 51.050 141.437 1.00 11.18 198 ARG A O 1
ATOM 1581 N N . ASP A 1 201 ? 37.215 50.849 139.328 1.00 11.11 199 ASP A N 1
ATOM 1582 C CA . ASP A 1 201 ? 37.576 52.216 138.981 1.00 11.34 199 ASP A CA 1
ATOM 1583 C C . ASP A 1 201 ? 36.778 53.221 139.822 1.00 11.41 199 ASP A C 1
ATOM 1584 O O . ASP A 1 201 ? 37.327 54.228 140.246 1.00 11.38 199 ASP A O 1
ATOM 1589 N N . LEU A 1 202 ? 35.505 52.938 140.083 1.00 11.73 200 LEU A N 1
ATOM 1590 C CA . LEU A 1 202 ? 34.717 53.852 140.907 1.00 12.24 200 LEU A CA 1
ATOM 1591 C C . LEU A 1 202 ? 35.331 53.985 142.301 1.00 12.55 200 LEU A C 1
ATOM 1592 O O . LEU A 1 202 ? 35.462 55.092 142.830 1.00 12.75 200 LEU A O 1
ATOM 1597 N N . GLU A 1 203 ? 35.730 52.860 142.878 1.00 13.00 201 GLU A N 1
ATOM 1598 C CA . GLU A 1 203 ? 36.430 52.903 144.160 1.00 13.54 201 GLU A CA 1
ATOM 1599 C C . GLU A 1 203 ? 37.788 53.632 144.066 1.00 13.80 201 GLU A C 1
ATOM 1600 O O . GLU A 1 203 ? 38.121 54.424 144.947 1.00 14.12 201 GLU A O 1
ATOM 1606 N N . ARG A 1 204 ? 38.562 53.397 143.011 1.00 14.49 202 ARG A N 1
ATOM 1607 C CA . ARG A 1 204 ? 39.840 54.115 142.802 1.00 15.59 202 ARG A CA 1
ATOM 1608 C C . ARG A 1 204 ? 39.628 55.636 142.728 1.00 15.48 202 ARG A C 1
ATOM 1609 O O . ARG A 1 204 ? 40.442 56.405 143.240 1.00 15.13 202 ARG A O 1
ATOM 1617 N N . PHE A 1 205 ? 38.547 56.065 142.071 1.00 15.40 203 PHE A N 1
ATOM 1618 C CA . PHE A 1 205 ? 38.303 57.494 141.874 1.00 16.26 203 PHE A CA 1
ATOM 1619 C C . PHE A 1 205 ? 38.031 58.149 143.223 1.00 17.31 203 PHE A C 1
ATOM 1620 O O . PHE A 1 205 ? 38.465 59.276 143.453 1.00 16.55 203 PHE A O 1
ATOM 1628 N N . GLU A 1 206 ? 37.319 57.444 144.101 1.00 18.13 204 GLU A N 1
ATOM 1629 C CA . GLU A 1 206 ? 37.042 57.959 145.440 1.00 21.46 204 GLU A CA 1
ATOM 1630 C C . GLU A 1 206 ? 38.346 58.108 146.228 1.00 21.20 204 GLU A C 1
ATOM 1631 O O . GLU A 1 206 ? 38.538 59.096 146.924 1.00 21.37 204 GLU A O 1
ATOM 1637 N N . LEU A 1 207 ? 39.242 57.134 146.099 1.00 21.18 205 LEU A N 1
ATOM 1638 C CA . LEU A 1 207 ? 40.555 57.203 146.752 1.00 22.07 205 LEU A CA 1
ATOM 1639 C C . LEU A 1 207 ? 41.399 58.359 146.255 1.00 23.89 205 LEU A C 1
ATOM 1640 O O . LEU A 1 207 ? 42.062 59.038 147.043 1.00 22.70 205 LEU A O 1
ATOM 1645 N N . ASP A 1 208 ? 41.411 58.569 144.939 1.00 24.96 206 ASP A N 1
ATOM 1646 C CA . ASP A 1 208 ? 42.219 59.638 144.361 1.00 27.50 206 ASP A CA 1
ATOM 1647 C C . ASP A 1 208 ? 41.677 61.007 144.781 1.00 28.62 206 ASP A C 1
ATOM 1648 O O . ASP A 1 208 ? 42.442 61.958 144.965 1.00 29.77 206 ASP A O 1
ATOM 1653 N N . LYS A 1 209 ? 40.364 61.082 144.962 1.00 29.83 207 LYS A N 1
ATOM 1654 C CA . LYS A 1 209 ? 39.698 62.291 145.427 1.00 33.36 207 LYS A CA 1
ATOM 1655 C C . LYS A 1 209 ? 40.092 62.611 146.871 1.00 35.35 207 LYS A C 1
ATOM 1656 O O . LYS A 1 209 ? 40.335 63.771 147.207 1.00 34.45 207 LYS A O 1
ATOM 1662 N N . ARG A 1 210 ? 40.150 61.582 147.716 1.00 38.28 208 ARG A N 1
ATOM 1663 C CA . ARG A 1 210 ? 40.587 61.740 149.107 1.00 41.86 208 ARG A CA 1
ATOM 1664 C C . ARG A 1 210 ? 42.034 62.229 149.214 1.00 43.02 208 ARG A C 1
ATOM 1665 O O . ARG A 1 210 ? 42.303 63.219 149.890 1.00 43.93 208 ARG A O 1
ATOM 1673 N N . VAL A 1 211 ? 42.958 61.524 148.559 1.00 43.41 209 VAL A N 1
ATOM 1674 C CA . VAL A 1 211 ? 44.398 61.816 148.699 1.00 43.60 209 VAL A CA 1
ATOM 1675 C C . VAL A 1 211 ? 44.811 63.179 148.129 1.00 44.96 209 VAL A C 1
ATOM 1676 O O . VAL A 1 211 ? 45.760 63.790 148.626 1.00 44.47 209 VAL A O 1
ATOM 1680 N N . ALA A 1 212 ? 44.108 63.650 147.094 1.00 45.67 210 ALA A N 1
ATOM 1681 C CA . ALA A 1 212 ? 44.364 64.980 146.520 1.00 46.13 210 ALA A CA 1
ATOM 1682 C C . ALA A 1 212 ? 43.970 66.090 147.494 1.00 46.59 210 ALA A C 1
ATOM 1683 O O . ALA A 1 212 ? 43.088 65.907 148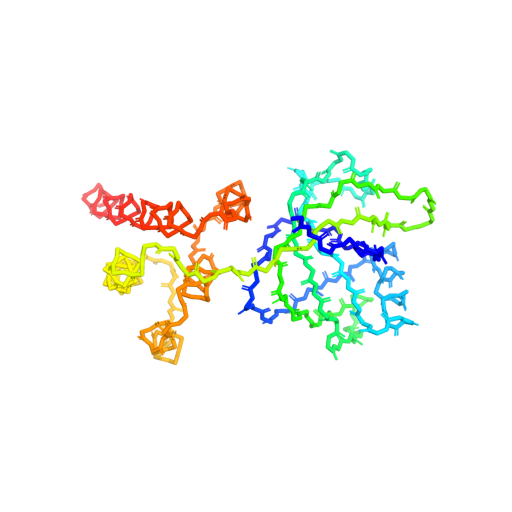.338 1.00 47.44 210 ALA A O 1
#

Foldseek 3Di:
DFDKDKAFEAEDLWDAAFAPDKDKDKDDDPLNVVRQVVCVVPQQKYWYWYFPHSPDDADDPVRTDQKHFIWGFPDWDADPPRIIITTIRTHFIWRFDAWDDDDHTITIIGTDDADPQPPVVLLQVLLVLLLVLLVLLQVLPPPAHDDPVLNVVLVPDPDLSSNLSSSLVRDPDGPVLVVVLSVPSNSSVSSVSSSVVSVVVSVVSVVVVVVD

Nearest PDB structures (foldseek):
  7cr9-assembly1_A  TM=9.780E-01  e=7.796E-39  Meiothermus taiwanensis
  7yup-assembly1_A  TM=9.086E-01  e=4.964E-30  Meiothermus taiwanensis
  7ypj-assembly1_C  TM=8.678E-01  e=7.454E-30  Meiothermus taiwanensis
  7p6u-assembly1_A  TM=9.124E-01  e=2.687E-26  Thermus thermophilus
  7p6u-assembly1_C  TM=9.153E-01  e=1.022E-25  Thermus thermophilus

Solvent-accessible surface area: 11510 Å² total; per-residue (Å²): 114,95,149,115,54,68,13,5,1,0,9,8,79,86,70,19,14,2,2,67,14,78,16,80,18,85,11,55,53,82,89,3,56,100,0,2,123,60,0,74,71,60,119,102,53,0,0,1,0,2,3,128,66,58,145,39,96,94,9,46,52,117,48,5,51,51,33,2,0,15,0,14,0,108,70,34,99,159,46,124,89,38,27,26,38,0,46,0,41,2,122,14,7,0,58,4,63,62,43,44,132,50,86,21,23,67,0,97,0,32,20,26,86,72,116,160,20,156,65,46,71,57,3,144,90,12,10,109,77,0,33,108,8,2,92,94,0,17,85,58,21,171,96,33,171,22,70,151,143,64,58,104,58,4,135,65,13,95,55,20,2,71,0,0,0,21,0,0,103,26,2,84,22,82,43,50,51,24,13,68,0,2,87,48,48,87,11,54,40,2,0,109,76,0,28,32,25,0,55,183,28,31,115,157,40,109,95,88,154,206,121,115

Sequence (212 aa):
GHMRLELPVIPLRNTVILPHTTTPVDVGRAKSKRAVEEAMGADRLIFLVAQRDPEVDDPAPDDLYTWGVQAVVKQAMRLPDGTLQVMVEARARAQVTDYIPGPYLRARGEVFSEIFPIDEAVVRVLVEELKEAFEKYVANHKSLRLDRYQLEAVKGTSDPAMLADTIAYHATWTVAEKQEILELTDLEARLKKVLGLLSRDLERFELDKRVA

Radius of gyration: 17.97 Å; Cα contacts (8 Å, |Δi|>4): 382; chains: 1; bounding box: 41×39×52 Å

B-factor: mean 17.75, std 11.34, range [4.07, 63.04]

GO terms:
  GO:0042802 identical protein binding (F, IPI)

Secondary structure (DSSP, 8-state):
--EEEEEEEEEESS----TTEEEEEEE--HHHHHHHHHHHTTTTEEEEEEES-TT-SS--GGGEEEEEEEEEEEEEEE-SSS-EEEEEEEEEEEEEEEE--SSS-EEEEEE------SSHHHHHHHHHHHHHHHHHHHHH-SS----HHHHHHHHT---HHHHHHHHHHHS---HHHHHHHHH--SHHHHHHHHHHHHHHHHHHHHHHHHH-

Organism: NCBI:txid172827

CATH classification: 2.30.130.40 (+1 more: 1.20.58.1480)